Protein AF-A0A3S8UC17-F1 (afdb_monomer)

Mean predicted aligned error: 2.52 Å

Organism: NCBI:txid2494374

pLDDT: mean 97.5, std 1.69, range [85.31, 98.81]

Sequence (178 aa):
MTALGADAAQTVAIGPLVVTERFDVALASVAARRGRDLATAASAAGVPLPGPGRHQSAAPYSAFWVAPEMWFVEAPFASHEDIVALLKAAFGDAASITEQTDAWVILDLAAPDLAPVLERLCNVDFRAVPDGYATRTVIDHLGCYLVKHGPGAARVLGPRSSAASLLHAVEVAAAAAF

Structure (mmCIF, N/CA/C/O backbone):
data_AF-A0A3S8UC17-F1
#
_entry.id   AF-A0A3S8UC17-F1
#
loop_
_atom_site.group_PDB
_atom_site.id
_atom_site.type_symbol
_atom_site.label_atom_id
_atom_site.label_alt_id
_atom_site.label_comp_id
_atom_site.label_asym_id
_atom_site.label_entity_id
_atom_site.label_seq_id
_atom_site.pdbx_PDB_ins_code
_atom_site.Cartn_x
_atom_site.Cartn_y
_atom_site.Cartn_z
_atom_site.occupancy
_atom_site.B_iso_or_equiv
_atom_site.auth_seq_id
_atom_site.auth_comp_id
_atom_site.auth_asym_id
_atom_site.auth_atom_id
_atom_site.pdbx_PDB_model_num
ATOM 1 N N . MET A 1 1 ? -10.458 12.388 -12.218 1.00 85.31 1 MET A N 1
ATOM 2 C CA . MET A 1 1 ? -9.051 12.630 -12.591 1.00 85.31 1 MET A CA 1
ATOM 3 C C . MET A 1 1 ? -8.166 11.827 -11.656 1.00 85.31 1 MET A C 1
ATOM 5 O O . MET A 1 1 ? -8.372 11.891 -10.446 1.00 85.31 1 MET A O 1
ATOM 9 N N . THR A 1 2 ? -7.232 11.057 -12.203 1.00 95.06 2 THR A N 1
ATOM 10 C CA . THR A 1 2 ? -6.297 10.225 -11.438 1.00 95.06 2 THR A CA 1
ATOM 11 C C . THR A 1 2 ? -5.219 11.069 -10.746 1.00 95.06 2 THR A C 1
ATOM 13 O O . THR A 1 2 ? -5.191 12.299 -10.882 1.00 95.06 2 THR A O 1
ATOM 16 N N . ALA A 1 3 ? -4.348 10.440 -9.957 1.00 95.75 3 ALA A N 1
ATOM 17 C CA . ALA A 1 3 ? -3.259 11.132 -9.273 1.00 95.75 3 ALA A CA 1
ATOM 18 C C . ALA A 1 3 ? -2.207 11.669 -10.261 1.00 95.75 3 ALA A C 1
ATOM 20 O O . ALA A 1 3 ? -1.626 12.724 -10.017 1.00 95.75 3 ALA A O 1
ATOM 21 N N . LEU A 1 4 ? -2.033 11.003 -11.403 1.00 96.88 4 LEU A N 1
ATOM 22 C CA . LEU A 1 4 ? -1.186 11.428 -12.522 1.00 96.88 4 LEU A CA 1
ATOM 23 C C . LEU A 1 4 ? -1.876 12.425 -13.471 1.00 96.88 4 LEU A C 1
ATOM 25 O O . LEU A 1 4 ? -1.315 12.788 -14.503 1.00 96.88 4 LEU A O 1
ATOM 29 N N . GLY A 1 5 ? -3.077 12.901 -13.127 1.00 94.25 5 GLY A N 1
ATOM 30 C CA . GLY A 1 5 ? -3.762 13.966 -13.862 1.00 94.25 5 GLY A CA 1
ATOM 31 C C . GLY A 1 5 ? -4.504 13.508 -15.122 1.00 94.25 5 GLY A C 1
ATOM 32 O O . GLY A 1 5 ? -4.885 14.351 -15.929 1.00 94.25 5 GLY A O 1
ATOM 33 N N . ALA A 1 6 ? -4.722 12.202 -15.298 1.00 93.75 6 ALA A N 1
ATOM 34 C CA . ALA A 1 6 ? -5.424 11.638 -16.451 1.00 93.75 6 ALA A CA 1
ATOM 35 C C . ALA A 1 6 ? -6.894 11.289 -16.140 1.00 93.75 6 ALA A C 1
ATOM 37 O O . ALA A 1 6 ? -7.333 11.306 -14.986 1.00 93.75 6 ALA A O 1
ATOM 38 N N . ASP A 1 7 ? -7.665 10.950 -17.176 1.00 92.31 7 ASP A N 1
ATOM 39 C CA . ASP A 1 7 ? -9.054 10.476 -17.040 1.00 92.31 7 ASP A CA 1
ATOM 40 C C . ASP A 1 7 ? -9.154 8.965 -16.767 1.00 92.31 7 ASP A C 1
ATOM 42 O O . ASP A 1 7 ? -10.203 8.477 -16.353 1.00 92.31 7 ASP A O 1
ATOM 46 N N . ALA A 1 8 ? -8.059 8.229 -16.963 1.00 92.81 8 ALA A N 1
ATOM 47 C CA . ALA A 1 8 ? -7.944 6.796 -16.713 1.00 92.81 8 ALA A CA 1
ATOM 48 C C . ALA A 1 8 ? -6.573 6.465 -16.107 1.00 92.81 8 ALA A C 1
ATOM 50 O O . ALA A 1 8 ? -5.628 7.240 -16.269 1.00 92.81 8 ALA A O 1
ATOM 51 N N . ALA A 1 9 ? -6.474 5.313 -15.432 1.00 94.12 9 ALA A N 1
ATOM 52 C CA . ALA A 1 9 ? -5.213 4.800 -14.896 1.00 94.12 9 ALA A CA 1
ATOM 53 C C . ALA A 1 9 ? -4.118 4.791 -15.963 1.00 94.12 9 ALA A C 1
ATOM 55 O O . ALA A 1 9 ? -4.325 4.291 -17.072 1.00 94.12 9 ALA A O 1
ATOM 56 N N . GLN A 1 10 ? -2.937 5.280 -15.600 1.00 96.50 10 GLN A N 1
ATOM 57 C CA . GLN A 1 10 ? -1.757 5.117 -16.436 1.00 96.50 10 GLN A CA 1
ATOM 58 C C . GLN A 1 10 ? -1.065 3.778 -16.170 1.00 96.50 10 GLN A C 1
ATOM 60 O O . GLN A 1 10 ? -0.991 3.291 -15.039 1.00 96.50 10 GLN A O 1
ATOM 65 N N . THR A 1 11 ? -0.526 3.189 -17.234 1.00 97.75 11 THR A N 1
ATOM 66 C CA . THR A 1 11 ? 0.345 2.017 -17.165 1.00 97.75 11 THR A CA 1
ATOM 67 C C . THR A 1 11 ? 1.603 2.297 -17.968 1.00 97.75 11 THR A C 1
ATOM 69 O O . THR A 1 11 ? 1.516 2.698 -19.128 1.00 97.75 11 THR A O 1
ATOM 72 N N . VAL A 1 12 ? 2.764 2.077 -17.358 1.00 97.88 12 VAL A N 1
ATOM 73 C CA . VAL A 1 12 ? 4.074 2.283 -17.986 1.00 97.88 12 VAL A CA 1
ATOM 74 C C . VAL A 1 12 ? 4.876 0.991 -17.898 1.00 97.88 12 VAL A C 1
ATOM 76 O O . VAL A 1 12 ? 4.851 0.312 -16.874 1.00 97.88 12 VAL A O 1
ATOM 79 N N . ALA A 1 13 ? 5.585 0.646 -18.972 1.00 98.25 13 ALA A N 1
ATOM 80 C CA . ALA A 1 13 ? 6.491 -0.496 -19.008 1.00 98.25 13 ALA A CA 1
ATOM 81 C C . ALA A 1 13 ? 7.935 -0.031 -19.240 1.00 98.25 13 ALA A C 1
ATOM 83 O O . ALA A 1 13 ? 8.199 0.720 -20.179 1.00 98.25 13 ALA A O 1
ATOM 84 N N . ILE A 1 14 ? 8.864 -0.498 -18.402 1.00 98.12 14 ILE A N 1
ATOM 85 C CA . ILE A 1 14 ? 10.302 -0.213 -18.481 1.00 98.12 14 ILE A CA 1
ATOM 86 C C . ILE A 1 14 ? 11.051 -1.540 -18.356 1.00 98.12 14 ILE A C 1
ATOM 88 O O . ILE A 1 14 ? 11.193 -2.097 -17.265 1.00 98.12 14 ILE A O 1
ATOM 92 N N . GLY A 1 15 ? 11.494 -2.087 -19.489 1.00 96.62 15 GLY A N 1
ATOM 93 C CA . GLY A 1 15 ? 12.026 -3.448 -19.530 1.00 96.62 15 GLY A CA 1
ATOM 94 C C . GLY A 1 15 ? 10.983 -4.457 -19.013 1.00 96.62 15 GLY A C 1
ATOM 95 O O . GLY A 1 15 ? 9.855 -4.453 -19.507 1.00 96.62 15 GLY A O 1
ATOM 96 N N . PRO A 1 16 ? 11.317 -5.322 -18.036 1.00 97.50 16 PRO A N 1
ATOM 97 C CA . PRO A 1 16 ? 10.378 -6.268 -17.439 1.00 97.50 16 PRO A CA 1
ATOM 98 C C . PRO A 1 16 ? 9.483 -5.664 -16.340 1.00 97.50 16 PRO A C 1
ATOM 100 O O . PRO A 1 16 ? 8.624 -6.380 -15.826 1.00 97.50 16 PRO A O 1
ATOM 103 N N . LEU A 1 17 ? 9.690 -4.400 -15.942 1.00 98.75 17 LEU A N 1
ATOM 104 C CA . LEU A 1 17 ? 8.839 -3.722 -14.965 1.00 98.75 17 LEU A CA 1
ATOM 105 C C . LEU A 1 17 ? 7.589 -3.161 -15.642 1.00 98.75 17 LEU A C 1
ATOM 107 O O . LEU A 1 17 ? 7.686 -2.420 -16.618 1.00 98.75 17 LEU A O 1
ATOM 111 N N . VAL A 1 18 ? 6.430 -3.437 -15.054 1.00 98.81 18 VAL A N 1
ATOM 112 C CA . VAL A 1 18 ? 5.160 -2.767 -15.326 1.00 98.81 18 VAL A CA 1
ATOM 113 C C . VAL A 1 18 ? 4.749 -1.984 -14.084 1.00 98.81 18 VAL A C 1
ATOM 115 O O . VAL A 1 18 ? 4.687 -2.532 -12.984 1.00 98.81 18 VAL A O 1
ATOM 118 N N . VAL A 1 19 ? 4.456 -0.701 -14.269 1.00 98.81 19 VAL A N 1
ATOM 119 C CA . VAL A 1 19 ? 3.926 0.205 -13.248 1.00 98.81 19 VAL A CA 1
ATOM 120 C C . VAL A 1 19 ? 2.483 0.519 -13.601 1.00 98.81 19 VAL A C 1
ATOM 122 O O . VAL A 1 19 ? 2.214 0.970 -14.711 1.00 98.81 19 VAL A O 1
ATOM 125 N N . THR A 1 20 ? 1.556 0.290 -12.675 1.00 98.62 20 THR A N 1
ATOM 126 C CA . THR A 1 20 ? 0.129 0.584 -12.858 1.00 98.62 20 THR A CA 1
ATOM 127 C C . THR A 1 20 ? -0.342 1.562 -11.794 1.00 98.62 20 THR A C 1
ATOM 129 O O . THR A 1 20 ? -0.252 1.279 -10.600 1.00 98.62 20 THR A O 1
ATOM 132 N N . GLU A 1 21 ? -0.874 2.704 -12.219 1.00 98.56 21 GLU A N 1
ATOM 133 C CA . GLU A 1 21 ? -1.580 3.622 -11.332 1.00 98.56 21 GLU A CA 1
ATOM 134 C C . GLU A 1 21 ? -2.898 2.996 -10.856 1.00 98.56 21 GLU A C 1
ATOM 136 O O . GLU A 1 21 ? -3.699 2.508 -11.656 1.00 98.56 21 GLU A O 1
ATOM 141 N N . ARG A 1 22 ? -3.151 3.046 -9.548 1.00 97.69 22 ARG A N 1
ATOM 142 C CA . ARG A 1 22 ? -4.409 2.614 -8.935 1.00 97.69 22 ARG A CA 1
ATOM 143 C C . ARG A 1 22 ? -5.212 3.838 -8.506 1.00 97.69 22 ARG A C 1
ATOM 145 O O . ARG A 1 22 ? -4.784 4.600 -7.645 1.00 97.69 22 ARG A O 1
ATOM 152 N N . PHE A 1 23 ? -6.386 4.003 -9.108 1.00 95.00 23 PHE A N 1
ATOM 153 C CA . PHE A 1 23 ? -7.393 5.013 -8.741 1.00 95.00 23 PHE A CA 1
ATOM 154 C C . PHE A 1 23 ? -8.715 4.367 -8.288 1.00 95.00 23 PHE A C 1
ATOM 156 O O . PHE A 1 23 ? -9.715 5.038 -8.065 1.00 95.00 23 PHE A O 1
ATOM 163 N N . ASP A 1 24 ? -8.719 3.041 -8.180 1.00 96.88 24 ASP A N 1
ATOM 164 C CA . ASP A 1 24 ? -9.845 2.169 -7.863 1.00 96.88 24 ASP A CA 1
ATOM 165 C C . ASP A 1 24 ? -9.794 1.655 -6.411 1.00 96.88 24 ASP A C 1
ATOM 167 O O . ASP A 1 24 ? -10.460 0.676 -6.068 1.00 96.88 24 ASP A O 1
ATOM 171 N N . VAL A 1 25 ? -9.013 2.310 -5.548 1.00 98.00 25 VAL A N 1
ATOM 172 C CA . VAL A 1 25 ? -8.828 1.959 -4.134 1.00 98.00 25 VAL A CA 1
ATOM 173 C C . VAL A 1 25 ? -9.357 3.093 -3.263 1.00 98.00 25 VAL A C 1
ATOM 175 O O . VAL A 1 25 ? -8.857 4.208 -3.347 1.00 98.00 25 VAL A O 1
ATOM 178 N N . ALA A 1 26 ? -10.339 2.800 -2.412 1.00 98.56 26 ALA A N 1
ATOM 179 C CA . ALA A 1 26 ? -10.717 3.673 -1.308 1.00 98.56 26 ALA A CA 1
ATOM 180 C C . ALA A 1 26 ? -9.774 3.439 -0.124 1.00 98.56 26 ALA A C 1
ATOM 182 O O . ALA A 1 26 ? -9.427 2.291 0.170 1.00 98.56 26 ALA A O 1
ATOM 183 N N . LEU A 1 27 ? -9.373 4.510 0.560 1.00 98.69 27 LEU A N 1
ATOM 184 C CA . LEU A 1 27 ? -8.378 4.470 1.628 1.00 98.69 27 LEU A CA 1
ATOM 185 C C . LEU A 1 27 ? -8.840 5.273 2.846 1.00 98.69 27 LEU A C 1
ATOM 187 O O . LEU A 1 27 ? -9.233 6.431 2.730 1.00 98.69 27 LEU A O 1
ATOM 191 N N . ALA A 1 28 ? -8.711 4.692 4.037 1.00 98.81 28 ALA A N 1
ATOM 192 C CA . ALA A 1 28 ? -8.930 5.390 5.298 1.00 98.81 28 ALA A CA 1
ATOM 193 C C . ALA A 1 28 ? -7.755 5.197 6.258 1.00 98.81 28 ALA A C 1
ATOM 195 O O . ALA A 1 28 ? -7.241 4.088 6.410 1.00 98.81 28 ALA A O 1
ATOM 196 N N . SER A 1 29 ? -7.371 6.253 6.980 1.00 98.69 29 SER A N 1
ATOM 197 C CA . SER A 1 29 ? -6.551 6.083 8.184 1.00 98.69 29 SER A CA 1
ATOM 198 C C . SER A 1 29 ? -7.448 5.683 9.343 1.00 98.69 29 SER A C 1
ATOM 200 O O . SER A 1 29 ? -8.435 6.373 9.609 1.00 98.69 29 SER A O 1
ATOM 202 N N . VAL A 1 30 ? -7.071 4.640 10.070 1.00 98.81 30 VAL A N 1
ATOM 203 C CA . VAL A 1 30 ? -7.768 4.164 11.264 1.00 98.81 30 VAL A CA 1
ATOM 204 C C . VAL A 1 30 ? -6.798 4.200 12.435 1.00 98.81 30 VAL A C 1
ATOM 206 O O . VAL A 1 30 ? -5.747 3.568 12.385 1.00 98.81 30 VAL A O 1
ATOM 209 N N . ALA A 1 31 ? -7.161 4.915 13.496 1.00 98.50 31 ALA A N 1
ATOM 210 C CA . ALA A 1 31 ? -6.430 4.934 14.758 1.00 98.50 31 ALA A CA 1
ATOM 211 C C . ALA A 1 31 ? -7.336 4.435 15.886 1.00 98.50 31 ALA A C 1
ATOM 213 O O . ALA A 1 31 ? -8.449 4.947 16.045 1.00 98.50 31 ALA A O 1
ATOM 214 N N . ALA A 1 32 ? -6.878 3.466 16.680 1.00 98.25 32 ALA A N 1
ATOM 215 C CA . ALA A 1 32 ? -7.641 3.019 17.841 1.00 98.25 32 ALA A CA 1
ATOM 216 C C . ALA A 1 32 ? -7.758 4.155 18.867 1.00 98.25 32 ALA A C 1
ATOM 218 O O . ALA A 1 32 ? -6.813 4.909 19.113 1.00 98.25 32 ALA A O 1
ATOM 219 N N . ARG A 1 33 ? -8.934 4.301 19.482 1.00 97.62 33 ARG A N 1
ATOM 220 C CA . ARG A 1 33 ? -9.109 5.244 20.587 1.00 97.62 33 ARG A CA 1
ATOM 221 C C . ARG A 1 33 ? -8.680 4.594 21.892 1.00 97.62 33 ARG A C 1
ATOM 223 O O . ARG A 1 33 ? -9.043 3.461 22.193 1.00 97.62 33 ARG A O 1
ATOM 230 N N . ARG A 1 34 ? -7.945 5.357 22.702 1.00 95.38 34 ARG A N 1
ATOM 231 C CA . ARG A 1 34 ? -7.413 4.902 23.990 1.00 95.38 34 ARG A CA 1
ATOM 232 C C . ARG A 1 34 ? -8.512 4.292 24.865 1.00 95.38 34 ARG A C 1
ATOM 234 O O . ARG A 1 34 ? -9.522 4.939 25.132 1.00 95.38 34 ARG A O 1
ATOM 241 N N . GLY A 1 35 ? -8.271 3.074 25.347 1.00 93.25 35 GLY A N 1
ATOM 242 C CA . GLY A 1 35 ? -9.179 2.360 26.248 1.00 93.25 35 GLY A CA 1
ATOM 243 C C . GLY A 1 35 ? -10.425 1.776 25.575 1.00 93.25 35 GLY A C 1
ATOM 244 O O . GLY A 1 35 ? -11.347 1.378 26.281 1.00 93.25 35 GLY A O 1
ATOM 245 N N . ARG A 1 36 ? -10.481 1.737 24.237 1.00 94.50 36 ARG A N 1
ATOM 246 C CA . ARG A 1 36 ? -11.550 1.074 23.481 1.00 94.50 36 ARG A CA 1
ATOM 247 C C . ARG A 1 36 ? -11.033 -0.206 22.840 1.00 94.50 36 ARG A C 1
ATOM 249 O O . ARG A 1 36 ? -9.874 -0.283 22.445 1.00 94.50 36 ARG A O 1
ATOM 256 N N . ASP A 1 37 ? -11.913 -1.191 22.708 1.00 93.69 37 ASP A N 1
ATOM 257 C CA . ASP A 1 37 ? -11.608 -2.440 22.016 1.00 93.69 37 ASP A CA 1
ATOM 258 C C . ASP A 1 37 ? -11.978 -2.336 20.531 1.00 93.69 37 ASP A C 1
ATOM 260 O O . ASP A 1 37 ? -13.106 -2.616 20.124 1.00 93.69 37 ASP A O 1
ATOM 264 N N . LEU A 1 38 ? -11.014 -1.900 19.718 1.00 97.62 38 LEU A N 1
ATOM 265 C CA . LEU A 1 38 ? -11.162 -1.883 18.263 1.00 97.62 38 LEU A CA 1
ATOM 266 C C . LEU A 1 38 ? -11.092 -3.296 17.659 1.00 97.62 38 LEU A C 1
ATOM 268 O O . LEU A 1 38 ? -11.700 -3.540 16.620 1.00 97.62 38 LEU A O 1
ATOM 272 N N . ALA A 1 39 ? -10.375 -4.229 18.291 1.00 96.88 39 ALA A N 1
ATOM 273 C CA . ALA A 1 39 ? -10.101 -5.542 17.713 1.00 96.88 39 ALA A CA 1
ATOM 274 C C . ALA A 1 39 ? -11.381 -6.368 17.535 1.00 96.88 39 ALA A C 1
ATOM 276 O O . ALA A 1 39 ? -11.576 -6.970 16.477 1.00 96.88 39 ALA A O 1
ATOM 277 N N . THR A 1 40 ? -12.283 -6.338 18.519 1.00 97.06 40 THR A N 1
ATOM 278 C CA . THR A 1 40 ? -13.579 -7.027 18.421 1.00 97.06 40 THR A CA 1
ATOM 279 C C . THR A 1 40 ? -14.434 -6.473 17.277 1.00 97.06 40 THR A C 1
ATOM 281 O O . THR A 1 40 ? -14.950 -7.242 16.465 1.00 97.06 40 THR A O 1
ATOM 284 N N . ALA A 1 41 ? -14.549 -5.144 17.161 1.00 97.25 41 ALA A N 1
ATOM 285 C CA . ALA A 1 41 ? -15.327 -4.509 16.095 1.00 97.25 41 ALA A CA 1
ATOM 286 C C . ALA A 1 41 ? -14.718 -4.758 14.704 1.00 97.25 41 ALA A C 1
ATOM 288 O O . ALA A 1 41 ? -15.436 -5.080 13.758 1.00 97.25 41 ALA A O 1
ATOM 289 N N . ALA A 1 42 ? -13.390 -4.674 14.585 1.00 97.81 42 ALA A N 1
ATOM 290 C CA . ALA A 1 42 ? -12.675 -4.953 13.345 1.00 97.81 42 ALA A CA 1
ATOM 291 C C . ALA A 1 42 ? -12.838 -6.409 12.899 1.00 97.81 42 ALA A C 1
ATOM 293 O O . ALA A 1 42 ? -13.152 -6.660 11.736 1.00 97.81 42 ALA A O 1
ATOM 294 N N . SER A 1 43 ? -12.724 -7.361 13.829 1.00 97.19 43 SER A N 1
ATOM 295 C CA . SER A 1 43 ? -12.953 -8.778 13.544 1.00 97.19 43 SER A CA 1
ATOM 296 C C . SER A 1 43 ? -14.381 -9.041 13.059 1.00 97.19 43 SER A C 1
ATOM 298 O O . SER A 1 43 ? -14.554 -9.737 12.059 1.00 97.19 43 SER A O 1
ATOM 300 N N . ALA A 1 44 ? -15.392 -8.446 13.702 1.00 96.88 44 ALA A N 1
ATOM 301 C CA . ALA A 1 44 ? -16.791 -8.582 13.294 1.00 96.88 44 ALA A CA 1
ATOM 302 C C . ALA A 1 44 ? -17.073 -7.980 11.904 1.00 96.88 44 ALA A C 1
ATOM 304 O O . ALA A 1 44 ? -17.908 -8.496 11.166 1.00 96.88 44 ALA A O 1
ATOM 305 N N . ALA A 1 45 ? -16.361 -6.912 11.540 1.00 96.31 45 ALA A N 1
ATOM 306 C CA . ALA A 1 45 ? -16.485 -6.238 10.249 1.00 96.31 45 ALA A CA 1
ATOM 307 C C . ALA A 1 45 ? -15.591 -6.826 9.141 1.00 96.31 45 ALA A C 1
ATOM 309 O O . ALA A 1 45 ? -15.637 -6.352 8.007 1.00 96.31 45 ALA A O 1
ATOM 310 N N . GLY A 1 46 ? -14.760 -7.827 9.454 1.00 97.38 46 GLY A N 1
ATOM 311 C CA . GLY A 1 46 ? -13.807 -8.407 8.506 1.00 97.38 46 GLY A CA 1
ATOM 312 C C . GLY A 1 46 ? -12.633 -7.488 8.148 1.00 97.38 46 GLY A C 1
ATOM 313 O O . GLY A 1 46 ? -12.001 -7.689 7.115 1.00 97.38 46 GLY A O 1
ATOM 314 N N . VAL A 1 47 ? -12.327 -6.484 8.975 1.00 98.50 47 VAL A N 1
ATOM 315 C CA . VAL A 1 47 ? -11.209 -5.560 8.745 1.00 98.50 47 VAL A CA 1
ATOM 316 C C . VAL A 1 47 ? -9.953 -6.092 9.442 1.00 98.50 47 VAL A C 1
ATOM 318 O O . VAL A 1 47 ? -9.963 -6.269 10.663 1.00 98.50 47 VAL A O 1
ATOM 321 N N . PRO A 1 48 ? -8.853 -6.345 8.710 1.00 98.19 48 PRO A N 1
ATOM 322 C CA . PRO A 1 48 ? -7.622 -6.815 9.324 1.00 98.19 48 PRO A CA 1
ATOM 323 C C . PRO A 1 48 ? -6.921 -5.684 10.093 1.00 98.19 48 PRO A C 1
ATOM 325 O O . PRO A 1 48 ? -6.861 -4.549 9.629 1.00 98.19 48 PRO A O 1
ATOM 328 N N . LEU A 1 49 ? -6.335 -6.008 11.249 1.00 98.12 49 LEU A N 1
ATOM 329 C CA . LEU A 1 49 ? -5.497 -5.101 12.049 1.00 98.12 49 LEU A CA 1
ATOM 330 C C . LEU A 1 49 ? -4.097 -5.713 12.224 1.00 98.12 49 LEU A C 1
ATOM 332 O O . LEU A 1 49 ? -3.774 -6.239 13.292 1.00 98.12 49 LEU A O 1
ATOM 336 N N . PRO A 1 50 ? -3.265 -5.724 11.168 1.00 98.25 50 PRO A N 1
ATOM 337 C CA . PRO A 1 50 ? -1.970 -6.391 11.206 1.00 98.25 50 PRO A CA 1
ATOM 338 C C . PRO A 1 50 ? -1.008 -5.747 12.216 1.00 98.25 50 PRO A C 1
ATOM 340 O O . PRO A 1 50 ? -1.067 -4.549 12.496 1.00 98.25 50 PRO A O 1
ATOM 343 N N . GLY A 1 51 ? -0.092 -6.553 12.757 1.00 98.19 51 GLY A N 1
ATOM 344 C CA . GLY A 1 51 ? 0.952 -6.081 13.669 1.00 98.19 51 GLY A CA 1
ATOM 345 C C . GLY A 1 51 ? 2.036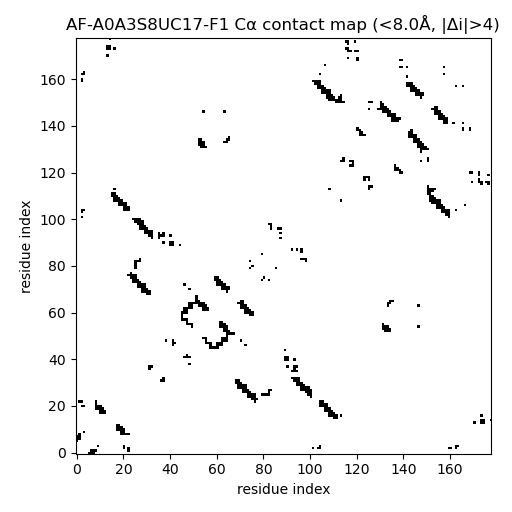 -5.227 12.988 1.00 98.19 51 GLY A C 1
ATOM 346 O O . GLY A 1 51 ? 1.997 -5.019 11.774 1.00 98.19 51 GLY A O 1
ATOM 347 N N . PRO A 1 52 ? 3.038 -4.753 13.752 1.00 98.19 52 PRO A N 1
ATOM 348 C CA . PRO A 1 52 ? 4.107 -3.903 13.236 1.00 98.19 52 PRO A CA 1
ATOM 349 C C . PRO A 1 52 ? 4.795 -4.454 11.987 1.00 98.19 52 PRO A C 1
ATOM 351 O O . PRO A 1 52 ? 5.181 -5.622 11.946 1.00 98.19 52 PRO A O 1
ATOM 354 N N . GLY A 1 53 ? 4.966 -3.594 10.981 1.00 98.12 53 GLY A N 1
ATOM 355 C CA . GLY A 1 53 ? 5.653 -3.940 9.737 1.00 98.12 53 GLY A CA 1
ATOM 356 C C . GLY A 1 53 ? 4.871 -4.882 8.814 1.00 98.12 53 GLY A C 1
ATOM 357 O O . GLY A 1 53 ? 5.470 -5.502 7.935 1.00 98.12 53 GLY A O 1
ATOM 358 N N . ARG A 1 54 ? 3.561 -5.064 9.034 1.00 98.62 54 ARG A N 1
ATOM 359 C CA . ARG A 1 54 ? 2.752 -6.049 8.306 1.00 98.62 54 ARG A CA 1
ATOM 360 C C . ARG A 1 54 ? 1.599 -5.420 7.537 1.00 98.62 54 ARG A C 1
ATOM 362 O O . ARG A 1 54 ? 0.959 -4.469 7.980 1.00 98.62 54 ARG A O 1
ATOM 369 N N . HIS A 1 55 ? 1.321 -6.038 6.401 1.00 98.69 55 HIS A N 1
ATOM 370 C CA . HIS A 1 55 ? 0.120 -5.914 5.598 1.00 98.69 55 HIS A CA 1
ATOM 371 C C . HIS A 1 55 ? -0.659 -7.232 5.653 1.00 98.69 55 HIS A C 1
ATOM 373 O O . HIS A 1 55 ? -0.070 -8.316 5.705 1.00 98.69 55 HIS A O 1
ATOM 379 N N . GLN A 1 56 ? -1.983 -7.138 5.625 1.00 98.50 56 GLN A N 1
ATOM 380 C CA . GLN A 1 56 ? -2.881 -8.282 5.586 1.00 98.50 56 GLN A CA 1
ATOM 381 C C . GLN A 1 56 ? -4.099 -7.966 4.715 1.00 98.50 56 GLN A C 1
ATOM 383 O O . GLN A 1 56 ? -4.688 -6.894 4.824 1.00 98.50 56 GLN A O 1
ATOM 388 N N . SER A 1 57 ? -4.497 -8.929 3.885 1.00 96.56 57 SER A N 1
ATOM 389 C CA . SER A 1 57 ? -5.716 -8.869 3.074 1.00 96.56 57 SER A CA 1
ATOM 390 C C . SER A 1 57 ? -6.803 -9.761 3.675 1.00 96.56 57 SER A C 1
ATOM 392 O O . SER A 1 57 ? -6.523 -10.893 4.070 1.00 96.56 57 SER A O 1
ATOM 394 N N . ALA A 1 58 ? -8.037 -9.266 3.720 1.00 93.81 58 ALA A N 1
ATOM 395 C CA . ALA A 1 58 ? -9.237 -9.996 4.116 1.00 93.81 58 ALA A CA 1
ATOM 396 C C . ALA A 1 58 ? -10.451 -9.418 3.370 1.00 93.81 58 ALA A C 1
ATOM 398 O O . ALA A 1 58 ? -10.941 -8.351 3.719 1.00 93.81 58 ALA A O 1
ATOM 399 N N . ALA A 1 59 ? -10.925 -10.105 2.326 1.00 92.75 59 ALA A N 1
ATOM 400 C CA . ALA A 1 59 ? -11.942 -9.559 1.425 1.00 92.75 59 ALA A CA 1
ATOM 401 C C . ALA A 1 59 ? -13.198 -9.049 2.179 1.00 92.75 59 ALA A C 1
ATOM 403 O O . ALA A 1 59 ? -13.752 -9.801 2.984 1.00 92.75 59 ALA A O 1
ATOM 404 N N . PRO A 1 60 ? -13.674 -7.815 1.906 1.00 96.44 60 PRO A N 1
ATOM 405 C CA . PRO A 1 60 ? -13.233 -6.909 0.835 1.00 96.44 60 PRO A CA 1
ATOM 406 C C . PRO A 1 60 ? -12.074 -5.966 1.210 1.00 96.44 60 PRO A C 1
ATOM 408 O O . PRO A 1 60 ? -11.621 -5.213 0.354 1.00 96.44 60 PRO A O 1
ATOM 411 N N . TYR A 1 61 ? -11.604 -5.991 2.455 1.00 98.56 61 TYR A N 1
ATOM 412 C CA . TYR A 1 61 ? -10.604 -5.065 2.971 1.00 98.56 61 TYR A CA 1
ATOM 413 C C . TYR A 1 61 ? -9.162 -5.574 2.811 1.00 98.56 61 TYR A C 1
ATOM 415 O O . TYR A 1 61 ? -8.865 -6.770 2.807 1.00 98.56 61 TYR A O 1
ATOM 423 N N . SER A 1 62 ? -8.217 -4.650 2.765 1.00 98.44 62 SER A N 1
ATOM 424 C CA . SER A 1 62 ? -6.828 -4.887 3.161 1.00 98.44 62 SER A CA 1
ATOM 425 C C . SER A 1 62 ? -6.411 -3.818 4.152 1.00 98.44 62 SER A C 1
ATOM 427 O O . SER A 1 62 ? -7.034 -2.767 4.255 1.00 98.44 62 SER A O 1
ATOM 429 N N . ALA A 1 63 ? -5.374 -4.091 4.930 1.00 98.75 63 ALA A N 1
ATOM 430 C CA . ALA A 1 63 ? -4.802 -3.086 5.802 1.00 98.75 63 ALA A CA 1
ATOM 431 C C . ALA A 1 63 ? -3.302 -3.275 5.923 1.00 98.75 63 ALA A C 1
ATOM 433 O O . ALA A 1 63 ? -2.784 -4.389 5.806 1.00 98.75 63 ALA A O 1
ATOM 434 N N . PHE A 1 64 ? -2.609 -2.188 6.228 1.00 98.75 64 PHE A N 1
ATOM 435 C CA . PHE A 1 64 ? -1.223 -2.246 6.646 1.00 98.75 64 PHE A CA 1
ATOM 436 C C . PHE A 1 64 ? -0.951 -1.330 7.826 1.00 98.75 64 PHE A C 1
ATOM 438 O O . PHE A 1 64 ? -1.564 -0.276 8.003 1.00 98.75 64 PHE A O 1
ATOM 445 N N . TRP A 1 65 ? -0.027 -1.781 8.663 1.00 98.50 65 TRP A N 1
ATOM 446 C CA . TRP A 1 65 ? 0.413 -1.063 9.844 1.00 98.50 65 TRP A CA 1
ATOM 447 C C . TRP A 1 65 ? 1.186 0.199 9.451 1.00 98.50 65 TRP A C 1
ATOM 449 O O . TRP A 1 65 ? 2.098 0.133 8.625 1.00 98.50 65 TRP A O 1
ATOM 459 N N . VAL A 1 66 ? 0.859 1.339 10.069 1.00 97.50 66 VAL A N 1
ATOM 460 C CA . VAL A 1 66 ? 1.594 2.602 9.854 1.00 97.50 66 VAL A CA 1
ATOM 461 C C . VAL A 1 66 ? 2.289 3.112 11.115 1.00 97.50 66 VAL A C 1
ATOM 463 O O . VAL A 1 66 ? 3.316 3.781 11.013 1.00 97.50 66 VAL A O 1
ATOM 466 N N . ALA A 1 67 ? 1.743 2.807 12.293 1.00 96.81 67 ALA A N 1
ATOM 467 C CA . ALA A 1 67 ? 2.276 3.180 13.602 1.00 96.81 67 ALA A CA 1
ATOM 468 C C . ALA A 1 67 ? 1.542 2.391 14.708 1.00 96.81 67 ALA A C 1
ATOM 470 O O . ALA A 1 67 ? 0.551 1.718 14.415 1.00 96.81 67 ALA A O 1
ATOM 471 N N . PRO A 1 68 ? 1.996 2.427 15.979 1.00 96.81 68 PRO A N 1
ATOM 472 C CA . PRO A 1 68 ? 1.286 1.760 17.067 1.00 96.81 68 PRO A CA 1
ATOM 473 C C . PRO A 1 68 ? -0.190 2.165 17.096 1.00 96.81 68 PRO A C 1
ATOM 475 O O . PRO A 1 68 ? -0.502 3.353 17.101 1.00 96.81 68 PRO A O 1
ATOM 478 N N . GLU A 1 69 ? -1.072 1.164 17.083 1.00 97.06 69 GLU A N 1
ATOM 479 C CA . GLU A 1 69 ? -2.529 1.343 17.063 1.00 97.06 69 GLU A CA 1
ATOM 480 C C . GLU A 1 69 ? -3.068 2.161 15.871 1.00 97.06 69 GLU A C 1
ATOM 482 O O . GLU A 1 69 ? -4.158 2.734 15.958 1.00 97.06 69 GLU A O 1
ATOM 487 N N . MET A 1 70 ? -2.322 2.223 14.759 1.00 98.31 70 MET A N 1
ATOM 488 C CA . MET A 1 70 ? -2.712 2.948 13.551 1.00 98.31 70 MET A CA 1
ATOM 489 C C . MET A 1 70 ? -2.446 2.151 12.274 1.00 98.31 70 MET A C 1
ATOM 491 O O . MET A 1 70 ? -1.365 1.586 12.069 1.00 98.31 70 MET A O 1
ATOM 495 N N . TRP A 1 71 ? -3.425 2.187 11.374 1.00 98.81 71 TRP A N 1
ATOM 496 C CA . TRP A 1 71 ? -3.419 1.477 10.099 1.00 98.81 71 TRP A CA 1
ATOM 497 C C . TRP A 1 71 ? -3.927 2.366 8.973 1.00 98.81 71 TRP A C 1
ATOM 499 O O . TRP A 1 71 ? -4.742 3.265 9.193 1.00 98.81 71 TRP A O 1
ATOM 509 N N . PHE A 1 72 ? -3.493 2.061 7.757 1.00 98.81 72 PHE A N 1
ATOM 510 C CA . PHE A 1 72 ? -4.288 2.366 6.577 1.00 98.81 72 PHE A CA 1
ATOM 511 C C . PHE A 1 72 ? -5.137 1.147 6.227 1.00 98.81 72 PHE A C 1
ATOM 513 O O . PHE A 1 72 ? -4.629 0.026 6.233 1.00 98.81 72 PHE A O 1
ATOM 520 N N . VAL A 1 73 ? -6.419 1.381 5.954 1.00 98.81 73 VAL A N 1
ATOM 521 C CA . VAL A 1 73 ? -7.391 0.376 5.516 1.00 98.81 73 VAL A CA 1
ATOM 522 C C . VAL A 1 73 ? -7.816 0.715 4.095 1.00 98.81 73 VAL A C 1
ATOM 524 O O . VAL A 1 73 ? -8.220 1.842 3.815 1.00 98.81 73 VAL A O 1
ATOM 527 N N . GLU A 1 74 ? -7.707 -0.270 3.217 1.00 98.69 74 GLU A N 1
ATOM 528 C CA . GLU A 1 74 ? -8.007 -0.213 1.793 1.00 98.69 74 GLU A CA 1
ATOM 529 C C . GLU A 1 74 ? -9.251 -1.053 1.480 1.00 98.69 74 GLU A C 1
ATOM 531 O O . GLU A 1 74 ? -9.477 -2.096 2.099 1.00 98.69 74 GLU A O 1
ATOM 536 N N . ALA A 1 75 ? -10.026 -0.639 0.480 1.00 98.62 75 ALA A N 1
ATOM 537 C CA . ALA A 1 75 ? -11.094 -1.437 -0.123 1.00 98.62 75 ALA A CA 1
ATOM 538 C C . ALA A 1 75 ? -11.319 -1.020 -1.592 1.00 98.62 75 ALA A C 1
ATOM 540 O O . ALA A 1 75 ? -10.859 0.049 -1.998 1.00 98.62 75 ALA A O 1
ATOM 541 N N . PRO A 1 76 ? -12.032 -1.811 -2.418 1.00 98.44 76 PRO A N 1
ATOM 542 C CA . PRO A 1 76 ? -12.365 -1.401 -3.779 1.00 98.44 76 PRO A CA 1
ATOM 543 C C . PRO A 1 76 ? -13.241 -0.143 -3.789 1.00 98.44 76 PRO A C 1
ATOM 545 O O . PRO A 1 76 ? -14.358 -0.161 -3.263 1.00 98.44 76 PRO A O 1
ATOM 548 N N . PHE A 1 77 ? -12.779 0.919 -4.451 1.00 97.94 77 PHE A N 1
ATOM 549 C CA . PHE A 1 77 ? -13.470 2.212 -4.507 1.00 97.94 77 PHE A CA 1
ATOM 550 C C . PHE A 1 77 ? -14.901 2.084 -5.041 1.00 97.94 77 PHE A C 1
ATOM 552 O O . PHE A 1 77 ? -15.828 2.657 -4.485 1.00 97.94 77 PHE A O 1
ATOM 559 N N . ALA A 1 78 ? -15.118 1.232 -6.047 1.00 97.56 78 ALA A N 1
ATOM 560 C CA . ALA A 1 78 ? -16.435 1.022 -6.654 1.00 97.56 78 ALA A CA 1
ATOM 561 C C . ALA A 1 78 ? -17.529 0.555 -5.671 1.00 97.56 78 ALA A C 1
ATOM 563 O O . ALA A 1 78 ? -18.709 0.763 -5.931 1.00 97.56 78 ALA A O 1
ATOM 564 N N . SER A 1 79 ? -17.155 -0.101 -4.567 1.00 97.69 79 SER A N 1
ATOM 565 C CA . SER A 1 79 ? -18.100 -0.559 -3.532 1.00 97.69 79 SER A CA 1
ATOM 566 C C . SER A 1 79 ? -17.935 0.159 -2.192 1.00 97.69 79 SER A C 1
ATOM 568 O O . SER A 1 79 ? -18.803 0.033 -1.334 1.00 97.69 79 SER A O 1
ATOM 570 N N . HIS A 1 80 ? -16.839 0.898 -2.010 1.00 98.31 80 HIS A N 1
ATOM 571 C CA . HIS A 1 80 ? -16.457 1.527 -0.747 1.00 98.31 80 HIS A CA 1
ATOM 572 C C . HIS A 1 80 ? -16.047 2.992 -0.948 1.00 98.31 80 HIS A C 1
ATOM 574 O O . HIS A 1 80 ? -15.148 3.463 -0.265 1.00 98.31 80 HIS A O 1
ATOM 580 N N . GLU A 1 81 ? -16.683 3.710 -1.879 1.00 97.75 81 GLU A N 1
ATOM 581 C CA . GLU A 1 81 ? -16.412 5.134 -2.144 1.00 97.75 81 GLU A CA 1
ATOM 582 C C . GLU A 1 81 ? -16.396 5.951 -0.839 1.00 97.75 81 GLU A C 1
ATOM 584 O O . GLU A 1 81 ? -15.433 6.656 -0.552 1.00 97.75 81 GLU A O 1
ATOM 589 N N . ASP A 1 82 ? -17.411 5.762 0.015 1.00 97.88 82 ASP A N 1
ATOM 590 C CA . ASP A 1 82 ? -17.466 6.324 1.369 1.00 97.88 82 ASP A CA 1
ATOM 591 C C . ASP A 1 82 ? -16.987 5.308 2.423 1.00 97.88 82 ASP A C 1
ATOM 593 O O . ASP A 1 82 ? -17.705 4.911 3.349 1.00 97.88 82 ASP A O 1
ATOM 597 N N . ILE A 1 83 ? -15.743 4.844 2.271 1.00 98.56 83 ILE A N 1
ATOM 598 C CA . ILE A 1 83 ? -15.105 3.904 3.205 1.00 98.56 83 ILE A CA 1
ATOM 599 C C . ILE A 1 83 ? -15.144 4.418 4.652 1.00 98.56 83 ILE A C 1
ATOM 601 O O . ILE A 1 83 ? -15.268 3.635 5.593 1.00 98.56 83 ILE A O 1
ATOM 605 N N . VAL A 1 84 ? -15.099 5.737 4.854 1.00 98.56 84 VAL A N 1
ATOM 606 C CA . VAL A 1 84 ? -15.160 6.344 6.186 1.00 98.56 84 VAL A CA 1
ATOM 607 C C . VAL A 1 84 ? -16.515 6.107 6.839 1.00 98.56 84 VAL A C 1
ATOM 609 O O . VAL A 1 84 ? -16.544 5.734 8.013 1.00 98.56 84 VAL A O 1
ATOM 612 N N . ALA A 1 85 ? -17.628 6.311 6.130 1.00 98.44 85 ALA A N 1
ATOM 613 C CA . ALA A 1 85 ? -18.950 6.023 6.680 1.00 98.44 85 ALA A CA 1
ATOM 614 C C . ALA A 1 85 ? -19.116 4.532 7.004 1.00 98.44 85 ALA A C 1
ATOM 616 O O . ALA A 1 85 ? -19.605 4.199 8.087 1.00 98.44 85 ALA A O 1
ATOM 617 N N . LEU A 1 86 ? -18.641 3.647 6.122 1.00 98.44 86 LEU A N 1
ATOM 618 C CA . LEU A 1 86 ? -18.691 2.194 6.325 1.00 98.44 86 LEU A CA 1
ATOM 619 C C . LEU A 1 86 ? -17.909 1.765 7.574 1.00 98.44 86 LEU A C 1
ATOM 621 O O . LEU A 1 86 ? -18.444 1.072 8.442 1.00 98.44 86 LEU A O 1
ATOM 625 N N . LEU A 1 87 ? -16.668 2.235 7.720 1.00 98.50 87 LEU A N 1
ATOM 626 C CA . LEU A 1 87 ? -15.838 1.920 8.883 1.00 98.50 87 LEU A CA 1
ATOM 627 C C . LEU A 1 87 ? -16.368 2.573 10.167 1.00 98.50 87 LEU A C 1
ATOM 629 O O . LEU A 1 87 ? -16.288 1.969 11.233 1.00 98.50 87 LEU A O 1
ATOM 633 N N . LYS A 1 88 ? -16.951 3.779 10.101 1.00 98.12 88 LYS A N 1
ATOM 634 C CA . LYS A 1 88 ? -17.595 4.414 11.266 1.00 98.12 88 LYS A CA 1
ATOM 635 C C . LYS A 1 88 ? -18.806 3.622 11.744 1.00 98.12 88 LYS A C 1
ATOM 637 O O . LYS A 1 88 ? -18.974 3.464 12.951 1.00 98.12 88 LYS A O 1
ATOM 642 N N . ALA A 1 89 ? -19.625 3.114 10.824 1.00 97.88 89 ALA A N 1
ATOM 643 C CA . ALA A 1 89 ? -20.754 2.255 11.168 1.00 97.88 89 ALA A CA 1
ATOM 644 C C . ALA A 1 89 ? -20.287 0.953 11.841 1.00 97.88 89 ALA A C 1
ATOM 646 O O . ALA A 1 89 ? -20.902 0.509 12.807 1.00 97.88 89 ALA A O 1
ATOM 647 N N . ALA A 1 90 ? -19.173 0.383 11.374 1.00 97.19 90 ALA A N 1
ATOM 648 C CA . ALA A 1 90 ? -18.592 -0.832 11.933 1.00 97.19 90 ALA A CA 1
ATOM 649 C C . ALA A 1 90 ? -17.917 -0.624 13.301 1.00 97.19 90 ALA A C 1
ATOM 651 O O . ALA A 1 90 ? -18.074 -1.445 14.201 1.00 97.19 90 ALA A O 1
ATOM 652 N N . PHE A 1 91 ? -17.137 0.448 13.463 1.00 98.06 91 PHE A N 1
ATOM 653 C CA . PHE A 1 91 ? -16.266 0.635 14.633 1.00 98.06 91 PHE A CA 1
ATOM 654 C C . PHE A 1 91 ? -16.881 1.514 15.720 1.00 98.06 91 PHE A C 1
ATOM 656 O O . PHE A 1 91 ? -16.385 1.527 16.849 1.00 98.06 91 PHE A O 1
ATOM 663 N N . GLY A 1 92 ? -17.938 2.266 15.404 1.00 96.00 92 GLY A N 1
ATOM 664 C CA . GLY A 1 92 ? -18.570 3.192 16.334 1.00 96.00 92 GLY A CA 1
ATOM 665 C C . GLY A 1 92 ? -17.559 4.186 16.909 1.00 96.00 92 GLY A C 1
ATOM 666 O O . GLY A 1 92 ? -16.887 4.919 16.186 1.00 96.00 92 GLY A O 1
ATOM 667 N N . ASP A 1 93 ? -17.438 4.211 18.232 1.00 96.44 93 ASP A N 1
ATOM 668 C CA . ASP A 1 93 ? -16.517 5.082 18.958 1.00 96.44 93 ASP A CA 1
ATOM 669 C C . ASP A 1 93 ? -15.177 4.411 19.314 1.00 96.44 93 ASP A C 1
ATOM 671 O O . ASP A 1 93 ? -14.387 5.009 20.047 1.00 96.44 93 ASP A O 1
ATOM 675 N N . ALA A 1 94 ? -14.889 3.209 18.798 1.00 98.12 94 ALA A N 1
ATOM 676 C CA . ALA A 1 94 ? -13.635 2.500 19.056 1.00 98.12 94 ALA A CA 1
ATOM 677 C C . ALA A 1 94 ? -12.436 3.054 18.266 1.00 98.12 94 ALA A C 1
ATOM 679 O O . ALA A 1 94 ? -11.290 2.843 18.665 1.00 98.12 94 ALA A O 1
ATOM 680 N N . ALA A 1 95 ? -12.682 3.795 17.180 1.00 98.25 95 ALA A N 1
ATOM 681 C CA . ALA A 1 95 ? -11.639 4.345 16.319 1.00 98.25 95 ALA A CA 1
ATOM 682 C C . ALA A 1 95 ? -11.875 5.809 15.926 1.00 98.25 95 ALA A C 1
ATOM 684 O O . ALA A 1 95 ? -12.997 6.319 15.890 1.00 98.25 95 ALA A O 1
ATOM 685 N N . SER A 1 96 ? -10.781 6.486 15.595 1.00 98.44 96 SER A N 1
ATOM 686 C CA . SER A 1 96 ? -10.776 7.718 14.813 1.00 98.44 96 SER A CA 1
ATOM 687 C C . SER A 1 96 ? -10.447 7.367 13.365 1.00 98.44 96 SER A C 1
ATOM 689 O O . SER A 1 96 ? -9.458 6.681 13.110 1.00 98.44 96 SER A O 1
ATOM 691 N N . ILE A 1 97 ? -11.298 7.807 12.438 1.00 98.62 97 ILE A N 1
ATOM 692 C CA . ILE A 1 97 ? -11.244 7.419 11.026 1.00 98.62 97 ILE A CA 1
ATOM 693 C C . ILE A 1 97 ? -11.225 8.682 10.168 1.00 98.62 97 ILE A C 1
ATOM 695 O O . ILE A 1 97 ? -12.094 9.546 10.334 1.00 98.62 97 ILE A O 1
ATOM 699 N N . THR A 1 98 ? -10.265 8.759 9.249 1.00 98.56 98 THR A N 1
ATOM 700 C CA . THR A 1 98 ? -10.089 9.888 8.323 1.00 98.56 98 THR A CA 1
ATOM 701 C C . THR A 1 98 ? -10.055 9.378 6.890 1.00 98.56 98 THR A C 1
ATOM 703 O O 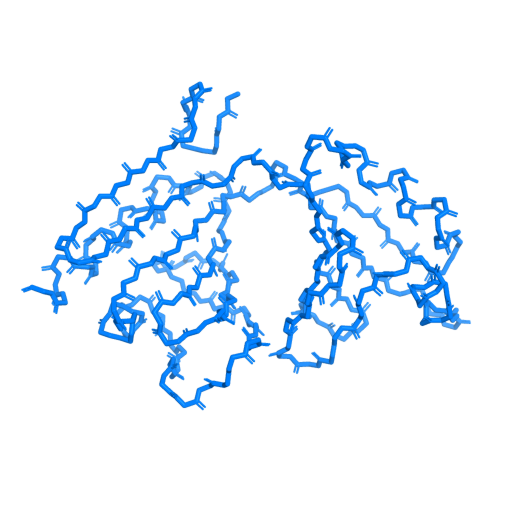. THR A 1 98 ? -9.416 8.363 6.619 1.00 98.56 98 THR A O 1
ATOM 706 N N . GLU A 1 99 ? -10.725 10.098 5.991 1.00 98.44 99 GLU A N 1
ATOM 707 C CA . GLU A 1 99 ? -10.694 9.867 4.541 1.00 98.44 99 GLU A CA 1
ATOM 708 C C . GLU A 1 99 ? -9.277 10.143 4.011 1.00 98.44 99 GLU A C 1
ATOM 710 O O . GLU A 1 99 ? -8.631 11.101 4.450 1.00 98.44 99 GLU A O 1
ATOM 715 N N . GLN A 1 100 ? -8.756 9.267 3.151 1.00 98.38 100 GLN A N 1
ATOM 716 C CA . GLN A 1 100 ? -7.398 9.346 2.606 1.00 98.38 100 GLN A CA 1
ATOM 717 C C . GLN A 1 100 ? -7.313 8.981 1.119 1.00 98.38 100 GLN A C 1
ATOM 719 O O . GLN A 1 100 ? -6.211 8.993 0.573 1.00 98.38 100 GLN A O 1
ATOM 724 N N . THR A 1 101 ? -8.425 8.658 0.462 1.00 97.81 101 THR A N 1
ATOM 725 C CA . THR A 1 101 ? -8.462 8.137 -0.911 1.00 97.81 101 THR A CA 1
ATOM 726 C C . THR A 1 101 ? -7.721 9.049 -1.884 1.00 97.81 101 THR A C 1
ATOM 728 O O . THR A 1 101 ? -6.862 8.589 -2.631 1.00 97.81 101 THR A O 1
ATOM 731 N N . ASP A 1 102 ? -7.958 10.360 -1.812 1.00 95.88 102 ASP A N 1
ATOM 732 C CA . ASP A 1 102 ? -7.319 11.329 -2.709 1.00 95.88 102 ASP A CA 1
ATOM 733 C C . ASP A 1 102 ? -6.001 11.917 -2.170 1.00 95.88 102 ASP A C 1
ATOM 735 O O . ASP A 1 102 ? -5.408 12.795 -2.801 1.00 95.88 102 ASP A O 1
ATOM 739 N N . ALA A 1 103 ? -5.496 11.446 -1.026 1.00 97.31 103 ALA A N 1
ATOM 740 C CA . ALA A 1 103 ? -4.251 11.960 -0.445 1.00 97.31 103 ALA A CA 1
ATOM 741 C C . ALA A 1 103 ? -2.984 11.355 -1.084 1.00 97.31 103 ALA A C 1
ATOM 743 O O . ALA A 1 103 ? -1.900 11.947 -1.004 1.00 97.31 103 ALA A O 1
ATOM 744 N N . TRP A 1 104 ? -3.112 10.204 -1.751 1.00 98.25 104 TRP A N 1
ATOM 745 C CA . TRP A 1 104 ? -1.984 9.402 -2.221 1.00 98.25 104 TRP A CA 1
ATOM 746 C C . TRP A 1 104 ? -2.080 9.098 -3.717 1.00 98.25 104 TRP A C 1
ATOM 748 O O . TRP A 1 104 ? -3.161 8.894 -4.259 1.00 98.25 104 TRP A O 1
ATOM 758 N N . VAL A 1 105 ? -0.929 9.037 -4.387 1.00 98.50 105 VAL A N 1
ATOM 759 C CA . VAL A 1 105 ? -0.790 8.203 -5.584 1.00 98.50 105 VAL A CA 1
ATOM 760 C C . VAL A 1 105 ? -0.508 6.780 -5.123 1.00 98.50 105 VAL A C 1
ATOM 762 O O . VAL A 1 105 ? 0.287 6.576 -4.203 1.00 98.50 105 VAL A O 1
ATOM 765 N N . ILE A 1 106 ? -1.140 5.802 -5.763 1.00 98.62 106 ILE A N 1
ATOM 766 C CA . ILE A 1 106 ? -0.891 4.385 -5.520 1.00 98.62 106 ILE A CA 1
ATOM 767 C C . ILE A 1 106 ? -0.353 3.783 -6.816 1.00 98.62 106 ILE A C 1
ATOM 769 O O . ILE A 1 106 ? -1.022 3.827 -7.848 1.00 98.62 106 ILE A O 1
ATOM 773 N N . LEU A 1 107 ? 0.861 3.241 -6.764 1.00 98.81 107 LEU A N 1
ATOM 774 C CA . LEU A 1 107 ? 1.522 2.581 -7.885 1.00 98.81 107 LEU A CA 1
ATOM 775 C C . LEU A 1 107 ? 1.727 1.106 -7.546 1.00 98.81 107 LEU A C 1
ATOM 777 O O . LEU A 1 107 ? 2.483 0.778 -6.629 1.00 98.81 107 LEU A O 1
ATOM 781 N N . ASP A 1 108 ? 1.080 0.222 -8.297 1.00 98.81 108 ASP A N 1
ATOM 782 C CA . ASP A 1 108 ? 1.394 -1.203 -8.268 1.00 98.81 108 ASP A CA 1
ATOM 783 C C . ASP A 1 108 ? 2.561 -1.474 -9.224 1.00 98.81 108 ASP A C 1
ATOM 785 O O . ASP A 1 108 ? 2.535 -1.090 -10.395 1.00 98.81 108 ASP A O 1
ATOM 789 N N . LEU A 1 109 ? 3.596 -2.128 -8.707 1.00 98.81 109 LEU A N 1
ATOM 790 C CA . LEU A 1 109 ? 4.811 -2.510 -9.414 1.00 98.81 109 LEU A CA 1
ATOM 791 C C . LEU A 1 109 ? 4.801 -4.021 -9.640 1.00 98.81 109 LEU A C 1
ATOM 793 O O . LEU A 1 109 ? 4.613 -4.785 -8.689 1.00 98.81 109 LEU A O 1
ATOM 797 N N . ALA A 1 110 ? 5.049 -4.448 -10.876 1.00 98.81 110 ALA A N 1
ATOM 798 C CA . ALA A 1 110 ? 5.110 -5.854 -11.255 1.00 98.81 110 ALA A CA 1
ATOM 799 C C . ALA A 1 110 ? 6.325 -6.146 -12.149 1.00 98.81 110 ALA A C 1
ATOM 801 O O . ALA A 1 110 ? 6.503 -5.506 -13.179 1.00 98.81 110 ALA A O 1
ATOM 802 N N . ALA A 1 111 ? 7.147 -7.125 -11.774 1.00 98.44 111 ALA A N 1
ATOM 803 C CA . ALA A 1 111 ? 8.276 -7.644 -12.556 1.00 98.44 111 ALA A CA 1
ATOM 804 C C . ALA A 1 111 ? 8.580 -9.096 -12.124 1.00 98.44 111 ALA A C 1
ATOM 806 O O . ALA A 1 111 ? 8.071 -9.527 -11.094 1.00 98.44 111 ALA A O 1
ATOM 807 N N . PRO A 1 112 ? 9.423 -9.876 -12.827 1.00 98.12 112 PRO A N 1
ATOM 808 C CA . PRO A 1 112 ? 9.851 -11.193 -12.337 1.00 98.12 112 PRO A CA 1
ATOM 809 C C . PRO A 1 112 ? 10.584 -11.138 -10.982 1.00 98.12 112 PRO A C 1
ATOM 811 O O . PRO A 1 112 ? 10.370 -11.998 -10.130 1.00 98.12 112 PRO A O 1
ATOM 814 N N . ASP A 1 113 ? 11.413 -10.110 -10.779 1.00 97.69 113 ASP A N 1
ATOM 815 C CA . ASP A 1 113 ? 12.070 -9.765 -9.512 1.00 97.69 113 ASP A CA 1
ATOM 816 C C . ASP A 1 113 ? 12.118 -8.235 -9.392 1.00 97.69 113 ASP A C 1
ATOM 818 O O . ASP A 1 113 ? 12.659 -7.558 -10.269 1.00 97.69 113 ASP A O 1
ATOM 822 N N . LEU A 1 114 ? 11.537 -7.681 -8.325 1.00 98.38 114 LEU A N 1
ATOM 823 C CA . LEU A 1 114 ? 11.547 -6.237 -8.066 1.00 98.38 114 LEU A CA 1
ATOM 824 C C . LEU A 1 114 ? 12.782 -5.770 -7.294 1.00 98.38 114 LEU A C 1
ATOM 826 O O . LEU A 1 114 ? 13.012 -4.562 -7.219 1.00 98.38 114 LEU A O 1
ATOM 830 N N . ALA A 1 115 ? 13.583 -6.678 -6.726 1.00 97.94 115 ALA A N 1
ATOM 831 C CA . ALA A 1 115 ? 14.722 -6.292 -5.899 1.00 97.94 115 ALA A CA 1
ATOM 832 C C . ALA A 1 115 ? 15.721 -5.363 -6.621 1.00 97.94 115 ALA A C 1
ATOM 834 O O . ALA A 1 115 ? 16.053 -4.332 -6.039 1.00 97.94 115 ALA A O 1
ATOM 835 N N . PRO A 1 116 ? 16.137 -5.609 -7.885 1.00 97.69 116 PRO A N 1
ATOM 836 C CA . PRO A 1 116 ? 17.069 -4.718 -8.580 1.00 97.69 116 PRO A CA 1
ATOM 837 C C . PRO A 1 116 ? 16.565 -3.273 -8.709 1.00 97.69 116 PRO A C 1
ATOM 839 O O . PRO A 1 116 ? 17.363 -2.338 -8.668 1.00 97.69 116 PRO A O 1
ATOM 842 N N . VAL A 1 117 ? 15.251 -3.082 -8.846 1.00 98.12 117 VAL A N 1
ATOM 843 C CA . VAL A 1 117 ? 14.628 -1.755 -8.946 1.00 98.12 117 VAL A CA 1
ATOM 844 C C . VAL A 1 117 ? 14.488 -1.130 -7.557 1.00 98.12 117 VAL A C 1
ATOM 846 O O . VAL A 1 117 ? 14.921 -0.001 -7.339 1.00 98.12 117 VAL A O 1
ATOM 849 N N . LEU A 1 118 ? 13.925 -1.863 -6.590 1.00 98.00 118 LEU A N 1
ATOM 850 C CA . LEU A 1 118 ? 13.634 -1.330 -5.255 1.00 98.00 118 LEU A CA 1
ATOM 851 C C . LEU A 1 118 ? 14.892 -1.018 -4.433 1.00 98.00 118 LEU A C 1
ATOM 853 O O . LEU A 1 118 ? 14.877 -0.038 -3.691 1.00 98.00 118 LEU A O 1
ATOM 857 N N . GLU A 1 119 ? 15.985 -1.768 -4.617 1.00 96.00 119 GLU A N 1
ATOM 858 C CA . GLU A 1 119 ? 17.292 -1.493 -3.987 1.00 96.00 119 GLU A CA 1
ATOM 859 C C . GLU A 1 119 ? 17.910 -0.164 -4.456 1.00 96.00 119 GLU A C 1
ATOM 861 O O . GLU A 1 119 ? 18.738 0.416 -3.757 1.00 96.00 119 GLU A O 1
ATOM 866 N N . ARG A 1 120 ? 17.505 0.340 -5.631 1.00 96.44 120 ARG A N 1
ATOM 867 C CA . ARG A 1 120 ? 17.898 1.664 -6.142 1.00 96.44 120 ARG A CA 1
ATOM 868 C C . ARG A 1 120 ? 16.940 2.776 -5.701 1.00 96.44 120 ARG A C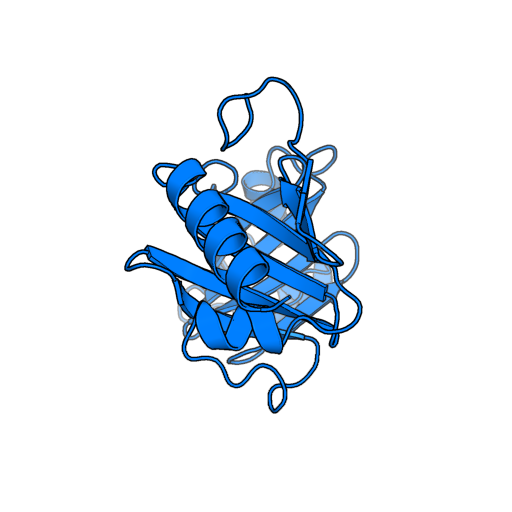 1
ATOM 870 O O . ARG A 1 120 ? 17.335 3.937 -5.704 1.00 96.44 120 ARG A O 1
ATOM 877 N N . LEU A 1 121 ? 15.698 2.438 -5.341 1.00 96.44 121 LEU A N 1
ATOM 878 C CA . LEU A 1 121 ? 14.648 3.401 -4.983 1.00 96.44 121 LEU A CA 1
ATOM 879 C C . LEU A 1 121 ? 14.588 3.726 -3.495 1.00 96.44 121 LEU A C 1
ATOM 881 O O . LEU A 1 121 ? 14.231 4.845 -3.133 1.00 96.44 121 LEU A O 1
ATOM 885 N N . CYS A 1 122 ? 14.859 2.747 -2.633 1.00 96.75 122 CYS A N 1
ATOM 886 C CA . CYS A 1 122 ? 14.634 2.882 -1.201 1.00 96.75 122 CYS A CA 1
ATOM 887 C C . CYS A 1 122 ? 15.627 2.055 -0.378 1.00 96.75 122 CYS A C 1
ATOM 889 O O . CYS A 1 122 ? 16.353 1.211 -0.890 1.00 96.75 122 CYS A O 1
ATOM 891 N N . ASN A 1 123 ? 15.638 2.284 0.933 1.00 95.88 123 ASN A N 1
ATOM 892 C CA . ASN A 1 123 ? 16.549 1.624 1.871 1.00 95.88 123 ASN A CA 1
ATOM 893 C C . ASN A 1 123 ? 16.043 0.270 2.405 1.00 95.88 123 ASN A C 1
ATOM 895 O O . ASN A 1 123 ? 16.605 -0.255 3.367 1.00 95.88 123 ASN A O 1
ATOM 899 N N . VAL A 1 124 ? 14.951 -0.266 1.855 1.00 97.50 124 VAL A N 1
ATOM 900 C CA . VAL A 1 124 ? 14.388 -1.549 2.289 1.00 97.50 124 VAL A CA 1
ATOM 901 C C . VAL A 1 124 ? 15.163 -2.685 1.630 1.00 97.50 124 VAL A C 1
ATOM 903 O O . VAL A 1 124 ? 15.229 -2.759 0.406 1.00 97.50 124 VAL A O 1
ATOM 906 N N . ASP A 1 125 ? 15.678 -3.616 2.436 1.00 97.56 125 ASP A N 1
ATOM 907 C CA . ASP A 1 125 ? 16.195 -4.896 1.943 1.00 97.56 125 ASP A CA 1
ATOM 908 C C . ASP A 1 125 ? 15.023 -5.769 1.462 1.00 97.56 125 ASP A C 1
ATOM 910 O O . ASP A 1 125 ? 14.443 -6.567 2.202 1.00 97.56 125 ASP A O 1
ATOM 914 N N . PHE A 1 126 ? 14.617 -5.548 0.211 1.00 98.00 126 PHE A N 1
ATOM 915 C CA . PHE A 1 126 ? 13.409 -6.137 -0.361 1.00 98.00 126 PHE A CA 1
ATOM 916 C C . PHE A 1 126 ? 13.480 -7.665 -0.511 1.00 98.00 126 PHE A C 1
ATOM 918 O O . PHE A 1 126 ? 12.437 -8.329 -0.564 1.00 98.00 126 PHE A O 1
ATOM 925 N N . ARG A 1 127 ? 14.697 -8.221 -0.582 1.00 97.25 127 ARG A N 1
ATOM 926 C CA . ARG A 1 127 ? 14.938 -9.668 -0.645 1.00 97.25 127 ARG A CA 1
ATOM 927 C C . ARG A 1 127 ? 14.767 -10.322 0.720 1.00 97.25 127 ARG A C 1
ATOM 929 O O . ARG A 1 127 ? 14.237 -11.427 0.786 1.00 97.25 127 ARG A O 1
ATOM 936 N N . ALA A 1 128 ? 15.200 -9.653 1.789 1.00 97.62 128 ALA A N 1
ATOM 937 C CA . ALA A 1 128 ? 15.155 -10.210 3.137 1.00 97.62 128 ALA A CA 1
ATOM 938 C C . ALA A 1 128 ? 13.775 -10.110 3.806 1.00 97.62 128 ALA A C 1
ATOM 940 O O . ALA A 1 128 ? 13.445 -10.936 4.660 1.00 97.62 128 ALA A O 1
ATOM 941 N N . VAL A 1 129 ? 12.966 -9.103 3.458 1.00 97.94 129 VAL A N 1
ATOM 942 C CA . VAL A 1 129 ? 11.643 -8.913 4.075 1.00 97.94 129 VAL A CA 1
ATOM 943 C C . VAL A 1 129 ? 10.593 -9.886 3.513 1.00 97.94 129 VAL A C 1
ATOM 945 O O . VAL A 1 129 ? 10.593 -10.174 2.314 1.00 97.94 129 VAL A O 1
ATOM 948 N N . PRO A 1 130 ? 9.668 -10.392 4.351 1.00 97.69 130 PRO A N 1
ATOM 949 C CA . PRO A 1 130 ? 8.688 -11.393 3.935 1.00 97.69 130 PRO A CA 1
ATOM 950 C C . PRO A 1 130 ? 7.556 -10.795 3.093 1.00 97.69 130 PRO A C 1
ATOM 952 O O . PRO A 1 130 ? 7.283 -9.596 3.141 1.00 97.69 130 PRO A O 1
ATOM 955 N N . ASP A 1 131 ? 6.816 -11.651 2.392 1.00 97.81 131 ASP A N 1
ATOM 956 C CA . ASP A 1 131 ? 5.552 -11.255 1.769 1.00 97.81 131 ASP A CA 1
ATOM 957 C C . ASP A 1 131 ? 4.554 -10.753 2.825 1.00 97.81 131 ASP A C 1
ATOM 959 O O . ASP A 1 131 ? 4.477 -11.254 3.954 1.00 97.81 131 ASP A O 1
ATOM 963 N N . GLY A 1 132 ? 3.802 -9.710 2.475 1.00 98.00 132 GLY A N 1
ATOM 964 C CA . GLY A 1 132 ? 2.978 -8.977 3.430 1.00 98.00 132 GLY A CA 1
ATOM 965 C C . GLY A 1 132 ? 3.794 -8.117 4.398 1.00 98.00 132 GLY A C 1
ATOM 966 O O . GLY A 1 132 ? 3.287 -7.768 5.464 1.00 98.00 132 GLY A O 1
ATOM 967 N N . TYR A 1 133 ? 5.045 -7.784 4.074 1.00 98.62 133 TYR A N 1
ATOM 968 C CA . TYR A 1 133 ? 5.774 -6.706 4.737 1.00 98.62 133 TYR A CA 1
ATOM 969 C C . TYR A 1 133 ? 5.244 -5.349 4.272 1.00 98.62 133 TYR A C 1
ATOM 971 O O . TYR A 1 133 ? 5.018 -5.141 3.080 1.00 98.62 133 TYR A O 1
ATOM 979 N N . ALA A 1 134 ? 5.064 -4.422 5.205 1.00 98.62 134 ALA A N 1
ATOM 980 C CA . ALA A 1 134 ? 4.686 -3.052 4.901 1.00 98.62 134 ALA A CA 1
ATOM 981 C C . ALA A 1 134 ? 5.447 -2.081 5.788 1.00 98.62 134 ALA A C 1
ATOM 983 O O . ALA A 1 134 ? 5.542 -2.280 6.997 1.00 98.62 134 ALA A O 1
ATOM 984 N N . THR A 1 135 ? 5.992 -1.025 5.196 1.00 98.12 135 THR A N 1
ATOM 985 C CA . THR A 1 135 ? 6.779 -0.049 5.946 1.00 98.12 135 THR A CA 1
ATOM 986 C C . THR A 1 135 ? 6.713 1.335 5.333 1.00 98.12 135 THR A C 1
ATOM 988 O O . THR A 1 135 ? 6.450 1.496 4.139 1.00 98.12 135 THR A O 1
ATOM 991 N N . ARG A 1 136 ? 7.005 2.343 6.155 1.00 97.69 136 ARG A N 1
ATOM 992 C CA . ARG A 1 136 ? 7.296 3.689 5.672 1.00 97.69 136 ARG A CA 1
ATOM 993 C C . ARG A 1 136 ? 8.756 3.748 5.237 1.00 97.69 136 ARG A C 1
ATOM 995 O O . ARG A 1 136 ? 9.647 3.323 5.967 1.00 97.69 136 ARG A O 1
ATOM 1002 N N . THR A 1 137 ? 8.999 4.306 4.065 1.00 97.56 137 THR A N 1
ATOM 1003 C CA . THR A 1 137 ? 10.335 4.513 3.509 1.00 97.56 137 THR A CA 1
ATOM 1004 C C . THR A 1 137 ? 10.416 5.889 2.846 1.00 97.56 137 THR A C 1
ATOM 1006 O O . THR A 1 137 ? 9.484 6.694 2.930 1.00 97.56 137 THR A O 1
ATOM 1009 N N . VAL A 1 138 ? 11.557 6.186 2.236 1.00 97.69 138 VAL A N 1
ATOM 1010 C CA . VAL A 1 138 ? 11.791 7.401 1.465 1.00 97.69 138 VAL A CA 1
ATOM 1011 C C . VAL A 1 138 ? 12.226 6.996 0.063 1.00 97.69 138 VAL A C 1
ATOM 1013 O O . VAL A 1 138 ? 13.159 6.208 -0.072 1.00 97.69 138 VAL A O 1
ATOM 1016 N N . ILE A 1 139 ? 11.555 7.537 -0.954 1.00 97.94 139 ILE A N 1
ATOM 1017 C CA . ILE A 1 139 ? 11.909 7.383 -2.372 1.00 97.94 139 ILE A CA 1
ATOM 1018 C C . ILE A 1 139 ? 12.101 8.785 -2.936 1.00 97.94 139 ILE A C 1
ATOM 1020 O O . ILE A 1 139 ? 11.175 9.586 -2.872 1.00 97.94 139 ILE A O 1
ATOM 1024 N N . ASP A 1 140 ? 13.298 9.095 -3.433 1.00 93.81 140 ASP A N 1
ATOM 1025 C CA . ASP A 1 140 ? 13.641 10.416 -3.991 1.00 93.81 140 ASP A CA 1
ATOM 1026 C C . ASP A 1 140 ? 13.190 11.597 -3.097 1.00 93.81 140 ASP A C 1
ATOM 1028 O O . ASP A 1 140 ? 12.487 12.514 -3.508 1.00 93.81 140 ASP A O 1
ATOM 1032 N N . HIS A 1 141 ? 13.531 11.523 -1.802 1.00 94.06 141 HIS A N 1
ATOM 1033 C CA . HIS A 1 141 ? 13.133 12.475 -0.747 1.00 94.06 141 HIS A CA 1
ATOM 1034 C C . HIS A 1 141 ? 11.629 12.540 -0.411 1.00 94.06 141 HIS A C 1
ATOM 1036 O O . HIS A 1 141 ? 11.238 13.266 0.507 1.00 94.06 141 HIS A O 1
ATOM 1042 N N . LEU A 1 142 ? 10.784 11.747 -1.069 1.00 97.25 142 LEU A N 1
ATOM 1043 C CA . LEU A 1 142 ? 9.355 11.644 -0.790 1.00 97.25 142 LEU A CA 1
ATOM 1044 C C . LEU A 1 142 ? 9.097 10.593 0.291 1.00 97.25 142 LEU A C 1
ATOM 1046 O O . LEU A 1 142 ? 9.590 9.469 0.220 1.00 97.25 142 LEU A O 1
ATOM 1050 N N . GLY A 1 143 ? 8.294 10.944 1.297 1.00 97.75 143 GLY A N 1
ATOM 1051 C CA . GLY A 1 143 ? 7.818 9.972 2.279 1.00 97.75 143 GLY A CA 1
ATOM 1052 C C . GLY A 1 143 ? 6.794 9.037 1.642 1.00 97.75 143 GLY A C 1
ATOM 1053 O O . GLY A 1 143 ? 5.692 9.478 1.323 1.00 97.75 143 GLY A O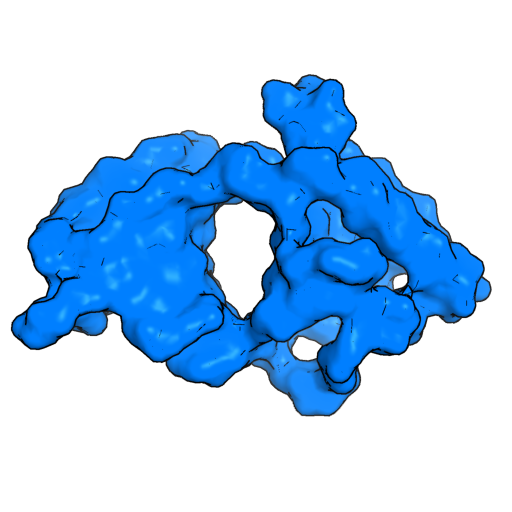 1
ATOM 1054 N N . CYS A 1 144 ? 7.146 7.762 1.506 1.00 98.44 144 CYS A N 1
ATOM 1055 C CA . CYS A 1 144 ? 6.326 6.752 0.846 1.00 98.44 144 CYS A CA 1
ATOM 1056 C C . CYS A 1 144 ? 6.010 5.585 1.784 1.00 98.44 144 CYS A C 1
ATOM 1058 O O . CYS A 1 144 ? 6.709 5.348 2.770 1.00 98.44 144 CYS A O 1
ATOM 1060 N N . TYR A 1 145 ? 4.978 4.820 1.445 1.00 98.62 145 TYR A N 1
ATOM 1061 C CA . TYR A 1 145 ? 4.760 3.487 1.997 1.00 98.62 145 TYR A CA 1
ATOM 1062 C C . TYR A 1 145 ? 5.064 2.445 0.932 1.00 9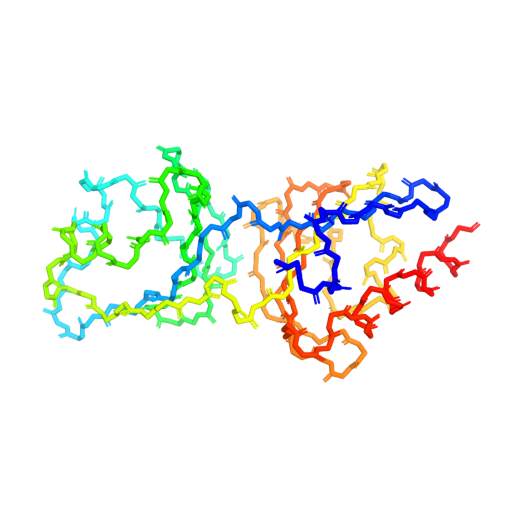8.62 145 TYR A C 1
ATOM 1064 O O . TYR A 1 145 ? 4.674 2.610 -0.220 1.00 98.62 145 TYR A O 1
ATOM 1072 N N . LEU A 1 146 ? 5.757 1.383 1.327 1.00 98.69 146 LEU A N 1
ATOM 1073 C CA . LEU A 1 146 ? 6.034 0.219 0.495 1.00 98.69 146 LEU A CA 1
ATOM 1074 C C . LEU A 1 146 ? 5.322 -0.983 1.105 1.00 98.69 146 LEU A C 1
ATOM 1076 O O . LEU A 1 146 ? 5.539 -1.289 2.278 1.00 98.69 146 LEU A O 1
ATOM 1080 N N . VAL A 1 147 ? 4.521 -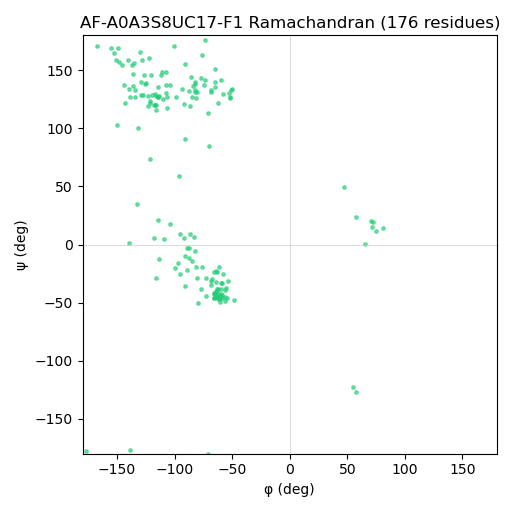1.675 0.302 1.00 98.69 147 VAL A N 1
ATOM 1081 C CA . VAL A 1 147 ? 3.855 -2.930 0.658 1.00 98.69 147 VAL A CA 1
ATOM 1082 C C . VAL A 1 147 ? 4.351 -4.024 -0.280 1.00 98.69 147 VAL A C 1
ATOM 1084 O O . VAL A 1 147 ? 4.200 -3.929 -1.495 1.00 98.69 147 VAL A O 1
ATOM 1087 N N . LYS A 1 148 ? 4.954 -5.077 0.270 1.00 98.56 148 LYS A N 1
ATOM 1088 C CA . LYS A 1 148 ? 5.419 -6.240 -0.489 1.00 98.56 148 LYS A CA 1
ATOM 1089 C C . LYS A 1 148 ? 4.286 -7.250 -0.634 1.00 98.56 148 LYS A C 1
ATOM 1091 O O . LYS A 1 148 ? 3.806 -7.793 0.361 1.00 98.56 148 LYS A O 1
ATOM 1096 N N . HIS A 1 149 ? 3.903 -7.544 -1.872 1.00 98.19 149 HIS A N 1
ATOM 1097 C CA . HIS A 1 149 ? 2.939 -8.599 -2.200 1.00 98.19 149 HIS A CA 1
ATOM 1098 C C . HIS A 1 149 ? 3.619 -9.896 -2.660 1.00 98.19 149 HIS A C 1
ATOM 1100 O O . HIS A 1 149 ? 3.005 -10.955 -2.595 1.00 98.19 149 HIS A O 1
ATOM 1106 N N . GLY A 1 150 ? 4.876 -9.817 -3.099 1.00 98.12 150 GLY A N 1
ATOM 1107 C CA . GLY A 1 150 ? 5.688 -10.952 -3.526 1.00 98.12 150 GLY A CA 1
ATOM 1108 C C . GLY A 1 150 ? 7.113 -10.530 -3.911 1.00 98.12 150 GLY A C 1
ATOM 1109 O O . GLY A 1 150 ? 7.449 -9.343 -3.861 1.00 98.12 150 GLY A O 1
ATOM 1110 N N . PRO A 1 151 ? 7.965 -11.463 -4.371 1.00 97.88 151 PRO A N 1
ATOM 1111 C CA . PRO A 1 151 ? 9.271 -11.140 -4.964 1.00 97.88 151 PRO A CA 1
ATOM 1112 C C . PRO A 1 151 ? 9.169 -10.236 -6.201 1.00 97.88 151 PRO A C 1
ATOM 1114 O O . PRO A 1 151 ? 10.023 -9.387 -6.431 1.00 97.88 151 PRO A O 1
ATOM 1117 N N . GLY A 1 152 ? 8.095 -10.396 -6.971 1.00 98.50 152 GLY A N 1
ATOM 1118 C CA . GLY A 1 152 ? 7.838 -9.658 -8.203 1.00 98.50 152 GLY A CA 1
ATOM 1119 C C . GLY A 1 152 ? 6.708 -8.635 -8.120 1.00 98.50 152 GLY A C 1
ATOM 1120 O O . GLY A 1 152 ? 6.339 -8.065 -9.140 1.00 98.50 152 GLY A O 1
ATOM 1121 N N . ALA A 1 153 ? 6.119 -8.427 -6.939 1.00 98.69 153 ALA A N 1
ATOM 1122 C CA . ALA A 1 153 ? 4.935 -7.590 -6.776 1.00 98.69 153 ALA A CA 1
ATOM 1123 C C . ALA A 1 153 ? 5.030 -6.720 -5.5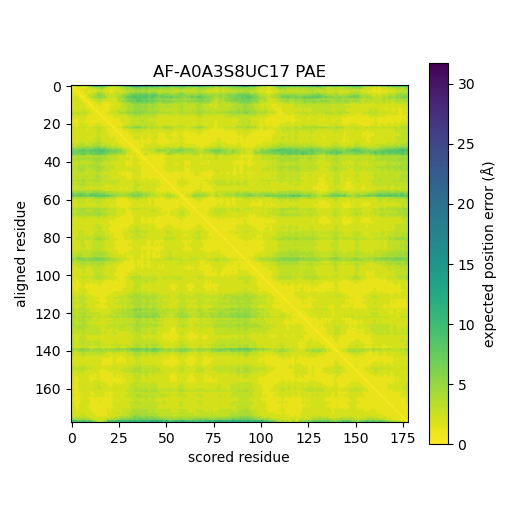20 1.00 98.69 153 ALA A C 1
ATOM 1125 O O . ALA A 1 153 ? 5.240 -7.221 -4.410 1.00 98.69 153 ALA A O 1
ATOM 1126 N N . ALA A 1 154 ? 4.838 -5.417 -5.684 1.00 98.69 154 ALA A N 1
ATOM 1127 C CA . ALA A 1 154 ? 4.791 -4.469 -4.582 1.00 98.69 154 ALA A CA 1
ATOM 1128 C C . ALA A 1 154 ? 3.846 -3.314 -4.906 1.00 98.69 154 ALA A C 1
ATOM 1130 O O . ALA A 1 154 ? 3.607 -3.009 -6.068 1.00 98.69 154 ALA A O 1
ATOM 1131 N N . ARG A 1 155 ? 3.351 -2.651 -3.869 1.00 98.75 155 ARG A N 1
ATOM 1132 C CA . ARG A 1 155 ? 2.619 -1.395 -3.973 1.00 98.75 155 ARG A CA 1
ATOM 1133 C C . ARG A 1 155 ? 3.417 -0.290 -3.308 1.00 98.75 155 ARG A C 1
ATOM 1135 O O . ARG A 1 155 ? 3.926 -0.471 -2.201 1.00 98.75 155 ARG A O 1
ATOM 1142 N N . VAL A 1 156 ? 3.491 0.857 -3.968 1.00 98.69 156 VAL A N 1
ATOM 1143 C CA . VAL A 1 156 ? 4.072 2.081 -3.422 1.00 98.69 156 VAL A CA 1
ATOM 1144 C C . VAL A 1 156 ? 2.984 3.139 -3.315 1.00 98.69 156 VAL A C 1
ATOM 1146 O O . VAL A 1 156 ? 2.304 3.434 -4.294 1.00 98.69 156 VAL A O 1
ATOM 1149 N N . LEU A 1 157 ? 2.839 3.727 -2.129 1.00 98.75 157 LEU A N 1
ATOM 1150 C CA . LEU A 1 157 ? 2.003 4.901 -1.911 1.00 98.75 157 LEU A CA 1
ATOM 1151 C C . LEU A 1 157 ? 2.904 6.114 -1.702 1.00 98.75 157 LEU A C 1
ATOM 1153 O O . LEU A 1 157 ? 3.786 6.086 -0.842 1.00 98.75 157 LEU A O 1
ATOM 1157 N N . GLY A 1 158 ? 2.679 7.180 -2.463 1.00 98.44 158 GLY A N 1
ATOM 1158 C CA . GLY A 1 158 ? 3.375 8.459 -2.308 1.00 98.44 158 GLY A CA 1
ATOM 1159 C C . GLY A 1 158 ? 2.408 9.637 -2.261 1.00 98.44 158 GLY A C 1
ATOM 1160 O O . GLY A 1 158 ? 1.239 9.472 -2.608 1.00 98.44 158 GLY A O 1
ATOM 1161 N N . PRO A 1 159 ? 2.855 10.831 -1.841 1.00 98.06 159 PRO A N 1
ATOM 1162 C CA . PRO A 1 159 ? 1.994 12.007 -1.811 1.00 98.06 159 PRO A CA 1
ATOM 1163 C C . PRO A 1 159 ? 1.438 12.299 -3.206 1.00 98.06 159 PRO A C 1
ATOM 1165 O O . PRO A 1 159 ? 2.208 12.402 -4.164 1.00 98.06 159 PRO A O 1
ATOM 1168 N N . ARG A 1 160 ? 0.116 12.477 -3.329 1.00 97.88 160 ARG A N 1
ATOM 1169 C CA . ARG A 1 160 ? -0.528 12.734 -4.631 1.00 97.88 160 ARG A CA 1
ATOM 1170 C C . ARG A 1 160 ? 0.068 13.940 -5.361 1.00 97.88 160 ARG A C 1
ATOM 1172 O O . ARG A 1 160 ? 0.239 13.906 -6.573 1.00 97.88 160 ARG A O 1
ATOM 1179 N N . SER A 1 161 ? 0.436 14.989 -4.628 1.00 97.25 161 SER A N 1
ATOM 1180 C CA . SER A 1 161 ? 1.054 16.198 -5.192 1.00 97.25 161 SER A CA 1
ATOM 1181 C C . SER A 1 161 ? 2.391 15.946 -5.896 1.00 97.25 161 SER A C 1
ATOM 1183 O O . SER A 1 161 ? 2.820 16.774 -6.691 1.00 97.25 161 SER A O 1
ATOM 1185 N N . SER A 1 162 ? 3.047 14.822 -5.603 1.00 97.75 162 SER A N 1
ATOM 1186 C CA . SER A 1 162 ? 4.341 14.430 -6.163 1.00 97.75 162 SER A CA 1
ATOM 1187 C C . SER A 1 162 ? 4.226 13.173 -7.031 1.00 97.75 162 SER A C 1
ATOM 1189 O O . SER A 1 162 ? 5.223 12.485 -7.239 1.00 97.75 162 SER A O 1
ATOM 1191 N N . ALA A 1 163 ? 3.025 12.857 -7.533 1.00 98.06 163 ALA A N 1
ATOM 1192 C CA . ALA A 1 163 ? 2.758 11.626 -8.274 1.00 98.06 163 ALA A CA 1
ATOM 1193 C C . ALA A 1 163 ? 3.676 11.446 -9.490 1.00 98.06 163 ALA A C 1
ATOM 1195 O O . ALA A 1 163 ? 4.310 10.403 -9.633 1.00 98.06 163 ALA A O 1
ATOM 1196 N N . ALA A 1 164 ? 3.803 12.487 -10.319 1.00 97.75 164 ALA A N 1
ATOM 1197 C CA . ALA A 1 164 ? 4.675 12.462 -11.491 1.00 97.75 164 ALA A CA 1
ATOM 1198 C C . ALA A 1 164 ? 6.156 12.296 -11.110 1.00 97.75 164 ALA A C 1
ATOM 1200 O O . ALA A 1 164 ? 6.878 11.554 -11.767 1.00 97.75 164 ALA A O 1
ATOM 1201 N N . SER A 1 165 ? 6.603 12.934 -10.022 1.00 98.12 165 SER A N 1
ATOM 1202 C CA . SER A 1 165 ? 7.975 12.789 -9.517 1.00 98.12 165 SER A CA 1
ATOM 1203 C C . SER A 1 165 ? 8.251 11.371 -9.019 1.00 98.12 165 SER A C 1
ATOM 1205 O O . SER A 1 165 ? 9.291 10.807 -9.340 1.00 98.12 165 SER A O 1
ATOM 1207 N N . LEU A 1 166 ? 7.309 10.769 -8.285 1.00 98.56 166 LEU A N 1
ATOM 1208 C CA . LEU A 1 166 ? 7.452 9.391 -7.820 1.00 98.56 166 LEU A CA 1
ATOM 1209 C C . LEU A 1 166 ? 7.493 8.404 -8.993 1.00 98.56 166 LEU A C 1
ATOM 1211 O O . LEU A 1 166 ? 8.352 7.525 -9.007 1.00 98.56 166 LEU A O 1
ATOM 1215 N N . LEU A 1 167 ? 6.601 8.552 -9.979 1.00 98.56 167 LEU A N 1
ATOM 1216 C CA . LEU A 1 167 ? 6.628 7.717 -11.183 1.00 98.56 167 LEU A CA 1
ATOM 1217 C C . LEU A 1 167 ? 7.967 7.861 -11.916 1.00 98.56 167 LEU A C 1
ATOM 1219 O O . LEU A 1 167 ? 8.593 6.856 -12.240 1.00 98.56 167 LEU A O 1
ATOM 1223 N N . HIS A 1 168 ? 8.449 9.092 -12.091 1.00 98.25 168 HIS A N 1
ATOM 1224 C CA . HIS A 1 168 ? 9.736 9.348 -12.727 1.00 98.25 168 HIS A CA 1
ATOM 1225 C C . HIS A 1 168 ? 10.906 8.682 -11.985 1.00 98.25 168 HIS A C 1
ATOM 1227 O O . HIS A 1 168 ? 11.765 8.065 -12.613 1.00 98.25 168 HIS A O 1
ATOM 1233 N N . ALA A 1 169 ? 10.928 8.741 -10.649 1.00 98.44 169 ALA A N 1
ATOM 1234 C CA . ALA A 1 169 ? 11.945 8.054 -9.856 1.00 98.44 169 ALA A CA 1
ATOM 1235 C C . ALA A 1 169 ? 11.935 6.537 -10.119 1.00 98.44 169 ALA A C 1
ATOM 1237 O O . ALA A 1 169 ? 12.994 5.937 -10.318 1.00 98.44 169 ALA A O 1
ATOM 1238 N N . VAL A 1 170 ? 10.742 5.928 -10.186 1.00 98.44 170 VAL A N 1
ATOM 1239 C CA . VAL A 1 170 ? 10.562 4.505 -10.520 1.00 98.44 170 VAL A CA 1
ATOM 1240 C C . VAL A 1 170 ? 11.082 4.189 -11.925 1.00 98.44 170 VAL A C 1
ATOM 1242 O O . VAL A 1 170 ? 11.819 3.216 -12.089 1.00 98.44 170 VAL A O 1
ATOM 1245 N N . GLU A 1 171 ? 10.758 5.012 -12.924 1.00 98.38 171 GLU A N 1
ATOM 1246 C CA . GLU A 1 171 ? 11.230 4.855 -14.307 1.00 98.38 171 GLU A CA 1
ATOM 1247 C C . GLU A 1 171 ? 12.759 4.914 -14.404 1.00 98.38 171 GLU A C 1
ATOM 1249 O O . GLU A 1 171 ? 13.374 4.047 -15.028 1.00 98.38 171 GLU A O 1
ATOM 1254 N N . VAL A 1 172 ? 13.383 5.900 -13.751 1.00 98.12 172 VAL A N 1
ATOM 1255 C CA . VAL A 1 172 ? 14.843 6.076 -13.737 1.00 98.12 172 VAL A CA 1
ATOM 1256 C C . VAL A 1 172 ? 15.531 4.889 -13.065 1.00 98.12 172 VAL A C 1
ATOM 1258 O O . VAL A 1 172 ? 16.507 4.358 -13.598 1.00 98.12 172 VAL A O 1
ATOM 1261 N N . ALA A 1 173 ? 15.018 4.430 -11.920 1.00 98.00 173 ALA A N 1
ATOM 1262 C CA . ALA A 1 173 ? 15.577 3.271 -11.231 1.00 98.00 173 ALA A CA 1
ATOM 1263 C C . ALA A 1 173 ? 15.446 1.987 -12.057 1.00 98.00 173 ALA A C 1
ATOM 1265 O O . ALA A 1 173 ? 16.385 1.191 -12.094 1.00 98.00 173 ALA A O 1
ATOM 1266 N N . ALA A 1 174 ? 14.314 1.799 -12.740 1.00 97.94 174 ALA A N 1
ATOM 1267 C CA . ALA A 1 174 ? 14.091 0.661 -13.621 1.00 97.94 174 ALA A CA 1
ATOM 1268 C C . ALA A 1 174 ? 15.030 0.683 -14.833 1.00 97.94 174 ALA A C 1
ATOM 1270 O O . ALA A 1 174 ? 15.677 -0.321 -15.116 1.00 97.94 174 ALA A O 1
ATOM 1271 N N . ALA A 1 175 ? 15.186 1.835 -15.488 1.00 97.62 175 ALA A N 1
ATOM 1272 C CA . ALA A 1 175 ? 16.114 2.005 -16.605 1.00 97.62 175 ALA A CA 1
ATOM 1273 C C . ALA A 1 175 ? 17.590 1.797 -16.209 1.00 97.62 175 ALA A C 1
ATOM 1275 O O . ALA A 1 175 ? 18.412 1.478 -17.056 1.00 97.62 175 ALA A O 1
ATOM 1276 N N . ALA A 1 176 ? 17.939 1.978 -14.930 1.00 96.62 176 ALA A N 1
ATOM 1277 C CA . ALA A 1 176 ? 19.274 1.693 -14.398 1.00 96.62 176 ALA A CA 1
ATOM 1278 C C . ALA A 1 17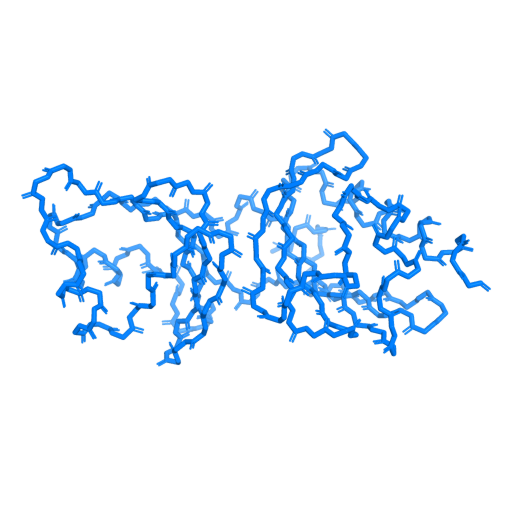6 ? 19.441 0.255 -13.861 1.00 96.62 176 ALA A C 1
ATOM 1280 O O . ALA A 1 176 ? 20.547 -0.142 -13.470 1.00 96.62 176 ALA A O 1
ATOM 1281 N N . ALA A 1 177 ? 18.348 -0.501 -13.737 1.00 95.62 177 ALA A N 1
ATOM 1282 C CA . ALA A 1 177 ? 18.343 -1.868 -13.220 1.00 95.62 177 ALA A CA 1
ATOM 1283 C C . ALA A 1 177 ? 18.411 -2.928 -14.328 1.00 95.62 177 ALA A C 1
ATOM 1285 O O . ALA A 1 177 ? 18.884 -4.034 -14.058 1.00 95.62 177 ALA A O 1
ATOM 1286 N N . PHE A 1 178 ? 17.952 -2.584 -15.531 1.00 91.69 178 PHE A N 1
ATOM 1287 C CA . PHE A 1 178 ? 17.849 -3.453 -16.705 1.00 91.69 178 PHE A CA 1
ATOM 1288 C C . PHE A 1 178 ? 18.663 -2.887 -17.867 1.00 91.69 178 PHE A C 1
ATOM 1290 O O . PHE A 1 178 ? 19.222 -3.708 -18.627 1.00 91.69 178 PHE A O 1
#

Secondary structure (DSSP, 8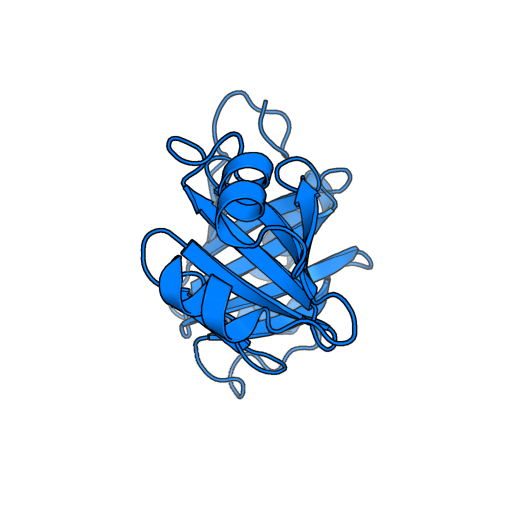-state):
--TTSSSS--EEEETTEEEEEE-SEEEEEEEEPTT--HHHHHHHHT-----TTBEEEETTEEEEEEETTEEEEEEEHHHHTTHHHHHHHHHTTSEEEEE-GGGEEEEEEE-S--HHHHHHH-S--TTTSPTTBEEEEEETTEEEEEEEEETTEEEEEEEGGGHHHHHHHHHHHHHTT-

Solvent-accessible surface area (backbone atoms only — not comparable to full-atom values): 9283 Å² total; per-residue (Å²): 113,39,57,78,70,34,93,59,72,54,73,51,74,48,86,73,37,37,40,33,46,57,78,57,52,19,33,29,41,40,31,58,34,91,96,44,72,37,64,65,34,28,60,77,66,44,42,53,82,46,57,90,50,17,35,39,78,32,87,76,28,30,16,30,26,75,50,92,66,28,31,40,39,36,30,50,21,94,84,26,70,60,44,50,60,55,49,40,72,51,39,54,83,16,45,50,72,41,81,39,44,84,56,40,21,36,37,41,38,38,26,90,62,36,46,64,32,44,60,67,46,33,90,56,62,64,79,80,53,57,70,31,28,17,42,80,49,49,42,92,90,37,71,25,39,44,36,31,70,42,70,24,30,35,38,38,37,34,49,21,95,46,26,64,58,54,50,47,53,52,53,54,28,31,67,74,55,108

Nearest PDB structures (foldseek):
  2gah-assembly1_C  TM=8.743E-01  e=5.469E-12  Stenotrophomonas maltophilia
  3ad8-assembly1_C  TM=8.584E-01  e=3.269E-11  Corynebacterium sp. U-96
  1yx2-assembly1_A  TM=8.404E-01  e=2.166E-08  Bacillus subtilis
  1wos-assembly1_A  TM=7.965E-01  e=3.567E-07  Thermotoga maritima
  5x1n-assembly1_B  TM=7.178E-01  e=1.617E-05  Sphingobium sp. SYK-6

InterPro domains:
  IPR027266 Aminomethyltransferase superfamily [G3DSA:3.30.1360.120] (102-174)

Radius of gyration: 16.25 Å; Cα contacts (8 Å, |Δi|>4): 391; chains: 1; bounding box: 40×28×46 Å

Foldseek 3Di:
DFLVPDPDWDWDDQPQKIKIWDLFKWKKKKAFDPPADQPVLCVVLQHDDDDPQFWDDGPQKIWDDADVRIIMIIGGCVVCVVVVVVVCVSRPNRIDMDTCSQFKTKMKMFGPACQQLVVQFWDDNLVPDDQRGKYFTAGPNWTWIWHHNDRGIIMIITGSVCNVVRVVSSNVSSNVSD